Protein AF-A0A857DJJ0-F1 (afdb_monomer)

Mean predicted aligned error: 15.2 Å

pLDDT: mean 78.72, std 13.45, range [34.12, 94.81]

Radius of gyration: 22.36 Å; Cα contacts (8 Å, |Δi|>4): 445; chains: 1; bounding box: 48×32×67 Å

Foldseek 3Di:
DDDFDLVVQVVADKDKLAWWWWQDPVVRDTFTWTWMDTQQKIWTFTDDPRDGDDIDIDGDPAWDKAFDAADPVNQWTWMDTRNITITGGPSSSVLSVQLRVLSPDPPDNRVSSVVSVVVVVVVVVVCLWFFAAFLDALVVVVVLVCLLCVLVQWDFDDWDDDDQKIWTWTDRPDPDIEIEMEHRDRGDDDPVNVVVSVVRTPAHYEYEYRGHSVDQWDADPVGHIYGYAYDPSSQVSCCVRVVDHRD

Secondary structure (DSSP, 8-state):
-----HHHHTTSPEEEEEEEEEEETTTTEEEEEEEEEETTEEEEEEEETTEEEEEEEEE-SS--EEEEEE-TTSSSEEEEETTEEEEE-HHHHHHHHHHHHHHTSSS-HHHHHHHHHHHHHHHHHHHTT-PEEPSS-HHHHHHHHHHHHHHTTPEEEEEEEETTEEEEEEEETTTEEEEEEEE-SSSPPPHHHHHHHHHH-SS-EEEEESEE-S--EEE-TTS-EEEEE-HHHHHHHHHHHH-----

Nearest PDB structures (foldseek):
  6nfa-assembly1_A  TM=5.920E-01  e=1.821E-02  Homo sapiens
  3bji-assembly2_B  TM=6.062E-01  e=2.737E-02  Homo sapiens
  3bji-assembly1_A  TM=5.703E-01  e=3.260E-02  Homo sapiens
  6new-assembly1_A  TM=5.882E-01  e=3.260E-02  Homo sapiens
  3ky9-assembly1_A  TM=5.798E-01  e=8.769E-02  Homo sapiens

Sequence (247 aa):
MPELNYELESRKEHVNIGLVLYRDSEKDKLFVATLELFGNGYDISLYENNNCTEIKKSVVRNTRYEFLQYTDDFEKMVVDINGELFVVTEQQFNRVKEYYDTKDSDTDYEENIKRLNENQNALERVKMYNGFPLSITPTDFLYLVKRLNEKMGLKIIESNENEGFSVYRCLRGKDEEFGVGCLLDDRKISKNDIKLLHEIALRNFLIFSYFDFGLNKYKDNQGADIDIICGDEFIQMIKKYLNIDIT

Solvent-accessible surface area (backbone atoms only — not comparable to full-atom values): 13850 Å² total; per-residue (Å²): 129,84,81,91,45,59,83,62,26,71,70,45,74,72,47,77,60,44,83,32,39,33,47,41,83,89,75,76,41,79,40,47,25,35,43,36,40,18,77,53,26,38,40,41,38,33,44,58,95,90,37,80,76,47,73,49,80,45,68,45,96,68,87,52,74,45,85,76,45,65,42,99,84,67,74,34,33,36,29,38,49,71,87,41,44,34,42,33,43,68,70,43,50,50,50,54,47,53,52,53,59,41,64,76,36,99,65,60,44,70,63,50,52,50,47,55,51,52,50,44,54,52,48,45,68,55,42,78,50,52,36,50,69,53,87,62,52,73,68,54,49,55,52,50,52,54,53,47,35,50,72,74,51,32,44,76,78,47,73,52,76,52,96,54,35,39,35,31,21,25,36,39,84,94,81,45,56,28,15,40,36,38,36,67,48,78,55,71,91,47,77,65,58,54,50,53,38,57,74,60,23,96,45,62,41,38,32,40,33,47,30,27,71,90,58,56,68,46,71,48,98,88,68,50,68,29,44,33,40,28,49,68,59,42,50,52,48,39,36,71,73,69,72,45,90,73,128

Organism: NCBI:txid55583

Structure (mmCIF, N/CA/C/O backbone):
data_AF-A0A857DJJ0-F1
#
_entry.id   AF-A0A857DJJ0-F1
#
loop_
_atom_site.group_PDB
_atom_site.id
_atom_site.type_symbol
_atom_site.label_atom_id
_atom_site.label_alt_id
_atom_site.label_comp_id
_atom_site.label_asym_id
_atom_site.label_entity_id
_atom_site.label_seq_id
_atom_site.pdbx_PDB_ins_code
_atom_site.Cartn_x
_atom_site.Cartn_y
_atom_site.Cartn_z
_atom_site.occupancy
_atom_site.B_iso_or_equiv
_atom_site.auth_seq_id
_atom_site.auth_comp_id
_atom_site.auth_asym_id
_atom_site.auth_atom_id
_atom_site.pdbx_PDB_model_num
ATOM 1 N N . MET A 1 1 ? 25.457 -6.509 -35.501 1.00 51.34 1 MET A N 1
ATOM 2 C CA . MET A 1 1 ? 24.742 -6.015 -34.306 1.00 51.34 1 MET A CA 1
ATOM 3 C C . MET A 1 1 ? 24.879 -7.082 -33.235 1.00 51.34 1 MET A C 1
ATOM 5 O O . MET A 1 1 ? 24.733 -8.241 -33.610 1.00 51.34 1 MET A O 1
ATOM 9 N N . PRO A 1 2 ? 25.231 -6.746 -31.982 1.00 55.59 2 PRO A N 1
ATOM 10 C CA . PRO A 1 2 ? 25.250 -7.733 -30.903 1.00 55.59 2 PRO A CA 1
ATOM 11 C C . PRO A 1 2 ? 23.852 -8.345 -30.745 1.00 55.59 2 PRO A C 1
ATOM 13 O O . PRO A 1 2 ? 22.857 -7.636 -30.911 1.00 55.59 2 PRO A O 1
ATOM 16 N N . GLU A 1 3 ? 23.767 -9.644 -30.468 1.00 68.69 3 GLU A N 1
ATOM 17 C CA . GLU A 1 3 ? 22.489 -10.282 -30.148 1.00 68.69 3 GLU A CA 1
ATOM 18 C C . GLU A 1 3 ? 21.975 -9.754 -28.807 1.00 68.69 3 GLU A C 1
ATOM 20 O O . GLU A 1 3 ? 22.681 -9.766 -27.799 1.00 68.69 3 GLU A O 1
ATOM 25 N N . LEU A 1 4 ? 20.736 -9.265 -28.816 1.00 77.88 4 LEU A N 1
ATOM 26 C CA . LEU A 1 4 ? 20.021 -8.844 -27.621 1.00 77.88 4 LEU A CA 1
ATOM 27 C C . LEU A 1 4 ? 19.697 -10.108 -26.804 1.00 77.88 4 LEU A C 1
ATOM 29 O O . LEU A 1 4 ? 18.860 -10.905 -27.224 1.00 77.88 4 LEU A O 1
ATOM 33 N N . ASN A 1 5 ? 20.390 -10.317 -25.684 1.00 87.38 5 ASN A N 1
ATOM 34 C CA . ASN A 1 5 ? 20.251 -11.508 -24.841 1.00 87.38 5 ASN A CA 1
ATOM 35 C C . ASN A 1 5 ? 19.857 -11.101 -23.419 1.00 87.38 5 ASN A C 1
ATOM 37 O O . ASN A 1 5 ? 20.543 -10.292 -22.793 1.00 87.38 5 ASN A O 1
ATOM 41 N N . TYR A 1 6 ? 18.798 -11.719 -22.899 1.00 89.62 6 TYR A N 1
ATOM 42 C CA . TYR A 1 6 ? 18.330 -11.532 -21.529 1.00 89.62 6 TYR A CA 1
ATOM 43 C C . TYR A 1 6 ? 19.446 -11.722 -20.504 1.00 89.62 6 TYR A C 1
ATOM 45 O O . TYR A 1 6 ? 19.640 -10.865 -19.655 1.00 89.62 6 TYR A O 1
ATOM 53 N N . GLU A 1 7 ? 20.243 -12.785 -20.626 1.00 90.69 7 GLU A N 1
ATOM 54 C CA . GLU A 1 7 ? 21.299 -13.113 -19.658 1.00 90.69 7 GLU A CA 1
ATOM 55 C C . GLU A 1 7 ? 22.433 -12.083 -19.615 1.00 90.69 7 GLU A C 1
ATOM 57 O O . GLU A 1 7 ? 23.208 -12.058 -18.658 1.00 90.69 7 GLU A O 1
ATOM 62 N N . LEU A 1 8 ? 22.591 -11.292 -20.681 1.00 87.06 8 LEU A N 1
ATOM 63 C CA . LEU A 1 8 ? 23.563 -10.203 -20.744 1.00 87.06 8 LEU A CA 1
ATOM 64 C C . LEU A 1 8 ? 22.956 -8.905 -20.215 1.00 87.06 8 LEU A C 1
ATOM 66 O O . LEU A 1 8 ? 23.614 -8.187 -19.468 1.00 87.06 8 LEU A O 1
ATOM 70 N N . GLU A 1 9 ? 21.708 -8.617 -20.580 1.00 87.88 9 GLU A N 1
ATOM 71 C CA . GLU A 1 9 ? 20.993 -7.431 -20.108 1.00 87.88 9 GLU A CA 1
ATOM 72 C C . GLU A 1 9 ? 20.733 -7.495 -18.597 1.00 87.88 9 GLU A C 1
ATOM 74 O O . GLU A 1 9 ? 20.974 -6.509 -17.909 1.00 87.88 9 GLU A O 1
ATOM 79 N N . SER A 1 10 ? 20.378 -8.664 -18.054 1.00 88.88 10 SER A N 1
ATOM 80 C CA . SER A 1 10 ? 20.121 -8.893 -16.621 1.00 88.88 10 SER A CA 1
ATOM 81 C C . SER A 1 10 ? 21.376 -8.875 -15.739 1.00 88.88 10 SER A C 1
ATOM 83 O O . SER A 1 10 ? 21.323 -9.246 -14.572 1.00 88.88 10 SER A O 1
ATOM 85 N N . ARG A 1 11 ? 22.549 -8.566 -16.304 1.00 86.38 11 ARG A N 1
ATOM 86 C CA . ARG A 1 11 ? 23.781 -8.314 -15.536 1.00 86.38 11 ARG A CA 1
ATOM 87 C C . ARG A 1 11 ? 24.025 -6.826 -15.318 1.00 86.38 11 ARG A C 1
ATOM 89 O O . ARG A 1 11 ? 24.933 -6.477 -14.568 1.00 86.38 11 ARG A O 1
ATOM 96 N N . LYS A 1 12 ? 23.282 -5.969 -16.023 1.00 87.00 12 LYS A N 1
ATOM 97 C CA . LYS A 1 12 ? 23.328 -4.518 -15.844 1.00 87.00 12 LYS A CA 1
ATOM 98 C C . LYS A 1 12 ? 22.620 -4.145 -14.553 1.00 87.00 12 LYS A C 1
ATOM 100 O O . LYS A 1 12 ? 22.009 -4.984 -13.908 1.00 87.00 12 LYS A O 1
ATOM 105 N N . GLU A 1 13 ? 22.725 -2.886 -14.162 1.00 82.25 13 GLU A N 1
ATOM 106 C CA . GLU A 1 13 ? 22.105 -2.423 -12.931 1.00 82.25 13 GLU A CA 1
ATOM 107 C C . GLU A 1 13 ? 20.570 -2.427 -13.035 1.00 82.25 13 GLU A C 1
ATOM 109 O O . GLU A 1 13 ? 19.991 -2.011 -14.045 1.00 82.25 13 GLU A O 1
ATOM 114 N N . HIS A 1 14 ? 19.932 -2.938 -11.981 1.00 85.56 14 HIS A N 1
ATOM 115 C CA . HIS A 1 14 ? 18.486 -3.093 -11.881 1.00 85.56 14 HIS A CA 1
ATOM 116 C C . HIS A 1 14 ? 17.871 -1.873 -11.198 1.00 85.56 14 HIS A C 1
ATOM 118 O O . HIS A 1 14 ? 18.439 -1.324 -10.251 1.00 85.56 14 HIS A O 1
ATOM 124 N N . VAL A 1 15 ? 16.683 -1.485 -11.654 1.00 83.88 15 VAL A N 1
ATOM 125 C CA . VAL A 1 15 ? 15.831 -0.482 -11.016 1.00 83.88 15 VAL A CA 1
ATOM 126 C C . VAL A 1 15 ? 14.479 -1.111 -10.733 1.00 83.88 15 VAL A C 1
ATOM 128 O O . VAL A 1 15 ? 13.706 -1.408 -11.644 1.00 83.88 15 VAL A O 1
ATOM 131 N N . ASN A 1 16 ? 14.181 -1.285 -9.450 1.00 82.06 16 ASN A N 1
ATOM 132 C CA . ASN A 1 16 ? 12.883 -1.770 -9.009 1.00 82.06 16 ASN A CA 1
ATOM 133 C C . ASN A 1 16 ? 11.879 -0.602 -8.985 1.00 82.06 16 ASN A C 1
ATOM 135 O O . ASN A 1 16 ? 12.135 0.451 -8.391 1.00 82.06 16 ASN A O 1
ATOM 139 N N . ILE A 1 17 ? 10.748 -0.775 -9.667 1.00 81.69 17 ILE A N 1
ATOM 140 C CA . ILE A 1 17 ? 9.646 0.197 -9.733 1.00 81.69 17 ILE A CA 1
ATOM 141 C C . ILE A 1 17 ? 8.648 -0.017 -8.582 1.00 81.69 17 ILE A C 1
ATOM 143 O O . ILE A 1 17 ? 7.932 0.906 -8.187 1.00 81.69 17 ILE A O 1
ATOM 147 N N . GLY A 1 18 ? 8.639 -1.208 -7.986 1.00 71.62 18 GLY A N 1
ATOM 148 C CA . GLY A 1 18 ? 7.785 -1.599 -6.871 1.00 71.62 18 GLY A CA 1
ATOM 149 C C . GLY A 1 18 ? 6.536 -2.365 -7.306 1.00 71.62 18 GLY A C 1
ATOM 150 O O . GLY A 1 18 ? 6.436 -2.841 -8.437 1.00 71.62 18 GLY A O 1
ATOM 151 N N . LEU A 1 19 ? 5.592 -2.493 -6.371 1.00 71.44 19 LEU A N 1
ATOM 152 C CA . LEU A 1 19 ? 4.303 -3.159 -6.566 1.00 71.44 19 LEU A CA 1
ATOM 153 C C . LEU A 1 19 ? 3.383 -2.344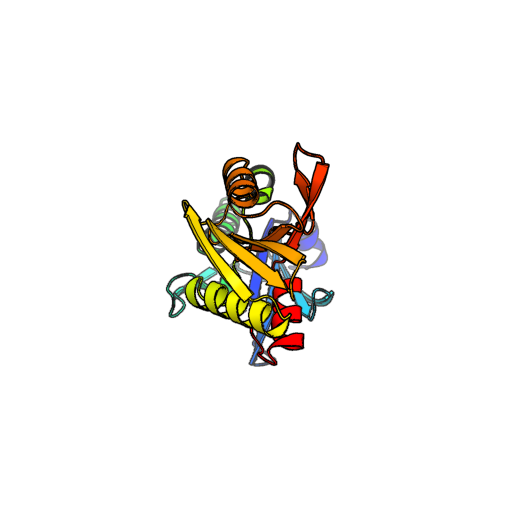 -7.484 1.00 71.44 19 LEU A C 1
ATOM 155 O O . LEU A 1 19 ? 3.157 -1.156 -7.258 1.00 71.44 19 LEU A O 1
ATOM 159 N N . VAL A 1 20 ? 2.842 -2.991 -8.506 1.00 75.25 20 VAL A N 1
ATOM 160 C CA . VAL A 1 20 ? 1.986 -2.423 -9.553 1.00 75.25 20 VAL A CA 1
ATOM 161 C C . VAL A 1 20 ? 0.822 -3.374 -9.831 1.00 75.25 20 VAL A C 1
ATOM 163 O O . VAL A 1 20 ? 0.890 -4.558 -9.491 1.00 75.25 20 VAL A O 1
ATOM 166 N N . LEU A 1 21 ? -0.243 -2.886 -10.475 1.00 76.31 21 LEU A N 1
ATOM 167 C CA . LEU A 1 21 ? -1.199 -3.794 -11.114 1.00 76.31 21 LEU A CA 1
ATOM 168 C C . LEU A 1 21 ? -0.773 -4.001 -12.562 1.00 76.31 21 LEU A C 1
ATOM 170 O O . LEU A 1 21 ? -0.527 -3.037 -13.282 1.00 76.31 21 LEU A O 1
ATOM 174 N N . TYR A 1 22 ? -0.699 -5.252 -12.982 1.00 80.94 22 TYR A N 1
ATOM 175 C CA . TYR A 1 22 ? -0.293 -5.660 -14.319 1.00 80.94 22 TYR A CA 1
ATOM 176 C C . TYR A 1 22 ? -1.467 -6.325 -15.033 1.00 80.94 22 TYR A C 1
ATOM 178 O O . TYR A 1 22 ? -2.077 -7.245 -14.484 1.00 80.94 22 TYR A O 1
ATOM 186 N N . ARG A 1 23 ? -1.791 -5.881 -16.252 1.00 76.06 23 ARG A N 1
ATOM 187 C CA . ARG A 1 23 ? -2.769 -6.567 -17.103 1.00 76.06 23 ARG A CA 1
ATOM 188 C C . ARG A 1 23 ? -2.039 -7.542 -18.013 1.00 76.06 23 ARG A C 1
ATOM 190 O O . ARG A 1 23 ? -1.396 -7.139 -18.976 1.00 76.06 23 ARG A O 1
ATOM 197 N N . ASP A 1 24 ? -2.210 -8.823 -17.726 1.00 75.94 24 ASP A N 1
ATOM 198 C CA . ASP A 1 24 ? -1.696 -9.894 -18.565 1.00 75.94 24 ASP A CA 1
ATOM 199 C C . ASP A 1 24 ? -2.488 -9.944 -19.875 1.00 75.94 24 ASP A C 1
ATOM 201 O O . ASP A 1 24 ? -3.686 -10.243 -19.876 1.00 75.94 24 ASP A O 1
ATOM 205 N N . SER A 1 25 ? -1.819 -9.634 -20.983 1.00 70.06 25 SER A N 1
ATOM 206 C CA . SER A 1 25 ? -2.423 -9.605 -22.315 1.00 70.06 25 SER A CA 1
ATOM 207 C C . SER A 1 25 ? -2.856 -10.990 -22.812 1.00 70.06 25 SER A C 1
ATOM 209 O O . SER A 1 25 ? -3.805 -11.084 -23.589 1.00 70.06 25 SER A O 1
ATOM 211 N N . GLU A 1 26 ? -2.227 -12.070 -22.337 1.00 74.50 26 GLU A N 1
ATOM 212 C CA . GLU A 1 26 ? -2.564 -13.444 -22.725 1.00 74.50 26 GLU A CA 1
ATOM 213 C C . GLU A 1 26 ? -3.753 -13.985 -21.928 1.00 74.50 26 GLU A C 1
ATOM 215 O O . GLU A 1 26 ? -4.586 -14.725 -22.454 1.00 74.50 26 GLU A O 1
ATOM 220 N N . LYS A 1 27 ? -3.831 -13.621 -20.642 1.00 70.94 27 LYS A N 1
ATOM 221 C CA . LYS A 1 27 ? -4.863 -14.117 -19.715 1.00 70.94 27 LYS A CA 1
ATOM 222 C C . LYS A 1 27 ? -6.074 -13.185 -19.596 1.00 70.94 27 LYS A C 1
ATOM 224 O O . LYS A 1 27 ? -7.055 -13.579 -18.968 1.00 70.94 27 LYS A O 1
ATOM 229 N N . ASP A 1 28 ? -5.986 -11.975 -20.153 1.00 70.50 28 ASP A N 1
ATOM 230 C CA . ASP A 1 28 ? -6.945 -10.866 -20.026 1.00 70.50 28 ASP A CA 1
ATOM 231 C C . ASP A 1 28 ? -7.407 -10.634 -18.576 1.00 70.50 28 ASP A C 1
ATOM 233 O O . ASP A 1 28 ? -8.594 -10.526 -18.263 1.00 70.50 28 ASP A O 1
ATOM 237 N N . LYS A 1 29 ? -6.438 -10.620 -17.655 1.00 67.50 29 LYS A N 1
ATOM 238 C CA . LYS A 1 29 ? -6.658 -10.476 -16.210 1.00 67.50 29 LYS A CA 1
ATOM 239 C C . LYS A 1 29 ? -5.669 -9.495 -15.598 1.00 67.50 29 LYS A C 1
ATOM 241 O O . LYS A 1 29 ? -4.541 -9.368 -16.069 1.00 67.50 29 LYS A O 1
ATOM 246 N N . LEU A 1 30 ? -6.107 -8.827 -14.531 1.00 68.50 30 LEU A N 1
ATOM 247 C CA . LEU A 1 30 ? -5.261 -7.982 -13.694 1.00 68.50 30 LEU A CA 1
ATOM 248 C C . LEU A 1 30 ? -4.627 -8.812 -12.577 1.00 68.50 30 LEU A C 1
ATOM 250 O O . LEU A 1 30 ? -5.309 -9.599 -11.922 1.00 68.50 30 LEU A O 1
ATOM 254 N N . PHE A 1 31 ? -3.337 -8.597 -12.357 1.00 72.12 31 PHE A N 1
ATOM 255 C CA . PHE A 1 31 ? -2.540 -9.245 -11.325 1.00 72.12 31 PHE A CA 1
ATOM 256 C C . PHE A 1 31 ? -1.803 -8.202 -10.497 1.00 72.12 31 PHE A C 1
ATOM 258 O O . PHE A 1 31 ? -1.404 -7.155 -11.006 1.00 72.12 31 PHE A O 1
ATOM 265 N N . VAL A 1 32 ? -1.575 -8.522 -9.228 1.00 70.44 32 VAL A N 1
ATOM 266 C CA . VAL A 1 32 ? -0.600 -7.808 -8.406 1.00 70.44 32 VAL A CA 1
ATOM 267 C C . VAL A 1 32 ? 0.789 -8.272 -8.834 1.00 70.44 32 VAL A C 1
ATOM 269 O O . VAL A 1 32 ? 1.049 -9.475 -8.893 1.00 70.44 32 VAL A O 1
ATOM 272 N N . ALA A 1 33 ? 1.670 -7.333 -9.164 1.00 74.81 33 ALA A N 1
ATOM 273 C CA . ALA A 1 33 ? 2.992 -7.645 -9.685 1.00 74.81 33 ALA A CA 1
ATOM 274 C C . ALA A 1 33 ? 4.068 -6.694 -9.160 1.00 74.81 33 ALA A C 1
ATOM 276 O O . ALA A 1 33 ? 3.759 -5.599 -8.706 1.00 74.81 33 ALA A O 1
ATOM 277 N N . THR A 1 34 ? 5.337 -7.073 -9.270 1.00 82.50 34 THR A N 1
ATOM 278 C CA . THR A 1 34 ? 6.458 -6.122 -9.210 1.00 82.50 34 THR A CA 1
ATOM 279 C C . THR A 1 34 ? 7.069 -5.953 -10.588 1.00 82.50 34 THR A C 1
ATOM 281 O O . THR A 1 34 ? 7.206 -6.942 -11.309 1.00 82.50 34 THR A O 1
ATOM 284 N N . LEU A 1 35 ? 7.489 -4.732 -10.917 1.00 88.00 35 LEU A N 1
ATOM 285 C CA . LEU A 1 35 ? 8.215 -4.424 -12.149 1.00 88.00 35 LEU A CA 1
ATOM 286 C C . LEU A 1 35 ? 9.665 -4.042 -11.833 1.00 88.00 35 LEU A C 1
ATOM 288 O O . LEU A 1 35 ? 9.914 -3.131 -11.043 1.00 88.00 35 LEU A O 1
ATOM 292 N N . GLU A 1 36 ? 10.613 -4.701 -12.490 1.00 90.81 36 GLU A N 1
ATOM 293 C CA . GLU A 1 36 ? 12.039 -4.387 -12.405 1.00 90.81 36 GLU A CA 1
ATOM 294 C C . GLU A 1 36 ? 12.621 -4.159 -13.802 1.00 90.81 36 GLU A C 1
ATOM 296 O O . GLU A 1 36 ? 12.354 -4.932 -14.719 1.00 90.81 36 GLU A O 1
ATOM 301 N N . LEU A 1 37 ? 13.397 -3.086 -13.972 1.00 92.69 37 LEU A N 1
ATOM 302 C CA . LEU A 1 37 ? 13.981 -2.672 -15.250 1.00 92.69 37 LEU A CA 1
ATOM 303 C C . LEU A 1 37 ? 15.507 -2.820 -15.219 1.00 92.69 37 LEU A C 1
ATOM 305 O O . LEU A 1 37 ? 16.135 -2.443 -14.232 1.00 92.69 37 LEU A O 1
ATOM 309 N N . PHE A 1 38 ? 16.117 -3.313 -16.297 1.00 90.94 38 PHE A N 1
ATOM 310 C CA . PHE A 1 38 ? 17.576 -3.448 -16.423 1.00 90.94 38 PHE A CA 1
ATOM 311 C C . PHE A 1 38 ? 17.995 -3.429 -17.897 1.00 90.94 38 PHE A C 1
ATOM 313 O O . PHE A 1 38 ? 17.459 -4.170 -18.711 1.00 90.94 38 PHE A O 1
ATOM 320 N N . GLY A 1 39 ? 18.961 -2.594 -18.284 1.00 88.88 39 GLY A N 1
ATOM 321 C CA . GLY A 1 39 ? 19.319 -2.385 -19.687 1.00 88.88 39 GLY A CA 1
ATOM 322 C C . GLY A 1 39 ? 18.117 -2.280 -20.646 1.00 88.88 39 GLY A C 1
ATOM 323 O O . GLY A 1 39 ? 17.300 -1.362 -20.581 1.00 88.88 39 GLY A O 1
ATOM 324 N N . ASN A 1 40 ? 18.034 -3.216 -21.589 1.00 90.44 40 ASN A N 1
ATOM 325 C CA . ASN A 1 40 ? 16.922 -3.399 -22.531 1.00 90.44 40 ASN A CA 1
ATOM 326 C C . ASN A 1 40 ? 15.863 -4.414 -22.064 1.00 90.44 40 ASN A C 1
ATOM 328 O O . ASN A 1 40 ? 14.922 -4.704 -22.803 1.00 90.44 40 ASN A O 1
ATOM 332 N N . GLY A 1 41 ? 16.038 -4.992 -20.882 1.00 92.38 41 GLY A N 1
ATOM 333 C CA . GLY A 1 41 ? 15.162 -5.986 -20.288 1.00 92.38 41 GLY A CA 1
ATOM 334 C C . GLY A 1 41 ? 14.308 -5.467 -19.139 1.00 92.38 41 GLY A C 1
ATOM 335 O O . GLY A 1 41 ? 14.490 -4.360 -18.624 1.00 92.38 41 GLY A O 1
ATOM 336 N N . TYR A 1 42 ? 13.335 -6.292 -18.782 1.00 94.38 42 TYR A N 1
ATOM 337 C CA . TYR A 1 42 ? 12.511 -6.112 -17.602 1.00 94.38 42 TYR A CA 1
ATOM 338 C C . TYR A 1 42 ? 11.969 -7.458 -17.122 1.00 94.38 42 TYR A C 1
ATOM 340 O O . TYR A 1 42 ? 11.743 -8.373 -17.923 1.00 94.38 42 TYR A O 1
ATOM 348 N N . ASP A 1 43 ? 11.726 -7.532 -15.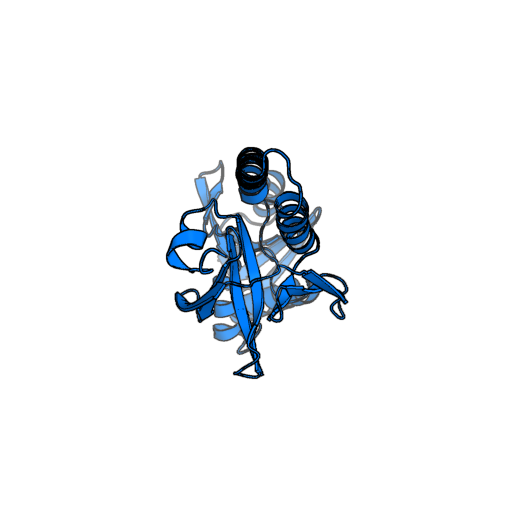818 1.00 93.94 43 ASP A N 1
ATOM 349 C CA . ASP A 1 43 ? 11.068 -8.653 -15.158 1.00 93.94 43 ASP A CA 1
ATOM 350 C C . ASP A 1 43 ? 9.735 -8.193 -14.555 1.00 93.94 43 ASP A C 1
ATOM 352 O O . ASP A 1 43 ? 9.648 -7.136 -13.923 1.00 93.94 43 ASP A O 1
ATOM 356 N N . ILE A 1 44 ? 8.696 -9.011 -14.739 1.00 89.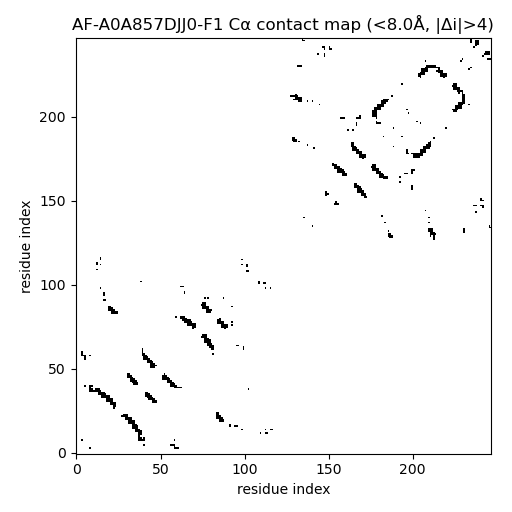94 44 ILE A N 1
ATOM 357 C CA . ILE A 1 44 ? 7.391 -8.857 -14.087 1.00 89.94 44 ILE A CA 1
ATOM 358 C C . ILE A 1 44 ? 7.167 -10.078 -13.200 1.00 89.94 44 ILE A C 1
ATOM 360 O O . ILE A 1 44 ? 6.934 -11.177 -13.705 1.00 89.94 44 ILE A O 1
ATOM 364 N N . SER A 1 45 ? 7.214 -9.893 -11.885 1.00 84.88 45 SER A N 1
ATOM 365 C CA . SER A 1 45 ? 6.935 -10.969 -10.924 1.00 84.88 45 SER A CA 1
ATOM 366 C C . SER A 1 45 ? 5.482 -10.883 -10.476 1.00 84.88 45 SER A C 1
ATOM 368 O O . SER A 1 45 ? 5.091 -9.861 -9.923 1.00 84.88 45 SER A O 1
ATOM 370 N N . LEU A 1 46 ? 4.684 -11.923 -10.714 1.00 78.38 46 LEU A N 1
ATOM 371 C CA . LEU A 1 46 ? 3.266 -11.992 -10.355 1.00 78.38 46 LEU A CA 1
ATOM 372 C C . LEU A 1 46 ? 3.084 -12.589 -8.961 1.00 78.38 46 LEU A C 1
ATOM 374 O O . LEU A 1 46 ? 3.760 -13.555 -8.600 1.00 78.38 46 LEU A O 1
ATOM 378 N N . TYR A 1 47 ? 2.133 -12.046 -8.204 1.00 67.62 47 TYR A N 1
ATOM 379 C CA . TYR A 1 47 ? 1.841 -12.471 -6.841 1.00 67.62 47 TYR A CA 1
ATOM 380 C C . TYR A 1 47 ? 0.389 -12.924 -6.692 1.00 67.62 47 TYR A C 1
ATOM 382 O O . TYR A 1 47 ? -0.543 -12.228 -7.090 1.00 67.62 47 TYR A O 1
ATOM 390 N N . GLU A 1 48 ? 0.202 -14.071 -6.039 1.00 60.88 48 GLU A N 1
ATOM 391 C CA . GLU A 1 48 ? -1.095 -14.532 -5.538 1.00 60.88 48 GLU A CA 1
ATOM 392 C C . GLU A 1 48 ? -0.953 -14.892 -4.057 1.00 60.88 48 GLU A C 1
ATOM 394 O O . GLU A 1 48 ? -0.053 -15.646 -3.677 1.00 60.88 48 GLU A O 1
ATOM 399 N N . ASN A 1 49 ? -1.834 -14.363 -3.201 1.00 52.84 49 ASN A N 1
ATOM 400 C CA . ASN A 1 49 ? -1.777 -14.573 -1.746 1.00 52.84 49 ASN A CA 1
ATOM 401 C C . ASN A 1 49 ? -0.364 -14.331 -1.166 1.00 52.84 49 ASN A C 1
ATOM 403 O O . ASN A 1 49 ? 0.151 -15.155 -0.407 1.00 52.84 49 ASN A O 1
ATOM 407 N N . ASN A 1 50 ? 0.284 -13.241 -1.591 1.00 50.34 50 ASN A N 1
ATOM 408 C CA . ASN A 1 50 ? 1.643 -12.821 -1.215 1.00 50.34 50 ASN A CA 1
ATOM 409 C C . ASN A 1 50 ? 2.790 -13.767 -1.589 1.00 50.34 50 ASN A C 1
ATOM 411 O O . ASN A 1 50 ? 3.927 -13.543 -1.177 1.00 50.34 50 ASN A O 1
ATOM 415 N N . ASN A 1 51 ? 2.535 -14.796 -2.394 1.00 51.28 51 ASN A N 1
ATOM 416 C CA . ASN A 1 51 ? 3.584 -15.657 -2.925 1.00 51.28 51 ASN A CA 1
ATOM 417 C C . ASN A 1 51 ? 3.834 -15.318 -4.392 1.00 51.28 51 ASN A C 1
ATOM 419 O O . ASN A 1 51 ? 2.887 -15.181 -5.164 1.00 51.28 51 ASN A O 1
ATOM 423 N N . CYS A 1 52 ? 5.110 -15.201 -4.769 1.00 69.62 52 CYS A N 1
ATOM 424 C CA . CYS A 1 52 ? 5.497 -15.070 -6.170 1.00 69.62 52 CYS A CA 1
ATOM 425 C C . CYS A 1 52 ? 5.178 -16.384 -6.890 1.00 69.62 52 CYS A C 1
ATOM 427 O O . CYS A 1 52 ? 5.708 -17.439 -6.527 1.00 69.62 52 CYS A O 1
ATOM 429 N N . THR A 1 53 ? 4.284 -16.322 -7.870 1.00 75.00 53 THR A N 1
ATOM 430 C CA . THR A 1 53 ? 3.787 -17.491 -8.605 1.00 75.00 53 THR A CA 1
ATOM 431 C C . THR A 1 53 ? 4.434 -17.632 -9.977 1.00 75.00 53 THR A C 1
ATOM 433 O O . THR A 1 53 ? 4.595 -18.749 -10.467 1.00 75.00 53 THR A O 1
ATOM 436 N N . GLU A 1 54 ? 4.835 -16.521 -10.592 1.00 88.12 54 GLU A N 1
ATOM 437 C CA . GLU A 1 54 ? 5.365 -16.481 -11.953 1.00 88.12 54 GLU A CA 1
ATOM 438 C C . GLU A 1 54 ? 6.302 -15.278 -12.118 1.00 88.12 54 GLU A C 1
ATOM 440 O O . GLU A 1 54 ? 6.041 -14.213 -11.566 1.00 88.12 54 GLU A O 1
ATOM 445 N N . ILE A 1 55 ? 7.377 -15.430 -12.898 1.00 89.19 55 ILE A N 1
ATOM 446 C CA . ILE A 1 55 ? 8.242 -14.314 -13.309 1.00 89.19 55 ILE A CA 1
ATOM 447 C C . ILE A 1 55 ? 8.306 -14.303 -14.831 1.00 89.19 55 ILE A C 1
ATOM 449 O O . ILE A 1 55 ? 8.861 -15.224 -15.439 1.00 89.19 55 ILE A O 1
ATOM 453 N N . LYS A 1 56 ? 7.757 -13.253 -15.442 1.00 91.81 56 LYS A N 1
ATOM 454 C CA . LYS A 1 56 ? 7.859 -13.005 -16.879 1.00 91.81 56 LYS A CA 1
ATOM 455 C C . LYS A 1 56 ? 9.129 -12.219 -17.169 1.00 91.81 56 LYS A C 1
ATOM 457 O O . LYS A 1 56 ? 9.339 -11.155 -16.596 1.00 91.81 56 LYS A O 1
ATOM 462 N N . LYS A 1 57 ? 9.956 -12.763 -18.058 1.00 94.00 57 LYS A N 1
ATOM 463 C CA . LYS A 1 57 ? 11.295 -12.270 -18.387 1.00 94.00 57 LYS A CA 1
ATOM 464 C C . LYS A 1 57 ? 11.328 -11.789 -19.824 1.00 94.00 57 LYS A C 1
ATOM 466 O O . LYS A 1 57 ? 11.104 -12.592 -20.731 1.00 94.00 57 LYS A O 1
ATOM 471 N N . SER A 1 58 ? 11.646 -10.518 -20.032 1.00 93.06 58 SER A N 1
ATOM 472 C CA . SER A 1 58 ? 11.532 -9.893 -21.349 1.00 93.06 58 SER A CA 1
ATOM 473 C C . SER A 1 58 ? 12.742 -9.040 -21.696 1.00 93.06 58 SER A C 1
ATOM 475 O O . SER A 1 58 ? 13.401 -8.472 -20.828 1.00 93.06 58 SER A O 1
ATOM 477 N N . VAL A 1 59 ? 13.020 -8.929 -22.997 1.00 92.62 59 VAL A N 1
ATOM 478 C CA . VAL A 1 59 ? 14.001 -7.990 -23.553 1.00 92.62 59 VAL A CA 1
ATOM 479 C C . VAL A 1 59 ? 13.442 -7.375 -24.821 1.00 92.62 59 VAL A C 1
ATOM 481 O O . VAL A 1 59 ? 12.930 -8.084 -25.688 1.00 92.62 59 VAL A O 1
ATOM 484 N N . VAL A 1 60 ? 13.561 -6.058 -24.949 1.00 90.81 60 VAL A N 1
ATOM 485 C CA . VAL A 1 60 ? 13.033 -5.305 -26.085 1.00 90.81 60 VAL A CA 1
ATOM 486 C C . VAL A 1 60 ? 14.128 -4.535 -26.797 1.00 90.81 60 VAL A C 1
ATOM 488 O O . VAL A 1 60 ? 15.056 -4.019 -26.187 1.00 90.81 60 VAL A O 1
ATOM 491 N N . ARG A 1 61 ? 14.033 -4.457 -28.127 1.00 85.94 61 ARG A N 1
ATOM 492 C CA . ARG A 1 61 ? 15.037 -3.747 -28.934 1.00 85.94 61 ARG A CA 1
ATOM 493 C C . ARG A 1 61 ? 15.027 -2.244 -28.684 1.00 85.94 61 ARG A C 1
ATOM 495 O O . ARG A 1 61 ? 16.090 -1.646 -28.632 1.00 85.94 61 ARG A O 1
ATOM 502 N N . ASN A 1 62 ? 13.831 -1.677 -28.549 1.00 86.69 62 ASN A N 1
ATOM 503 C CA . ASN A 1 62 ? 13.614 -0.270 -28.256 1.00 86.69 62 ASN A CA 1
ATOM 504 C C . ASN A 1 62 ? 12.718 -0.199 -27.029 1.00 86.69 62 ASN A C 1
ATOM 506 O O . ASN A 1 62 ? 11.648 -0.813 -27.020 1.00 86.69 62 ASN A O 1
ATOM 510 N N . THR A 1 63 ? 13.162 0.531 -26.016 1.00 90.31 63 THR A N 1
ATOM 511 C CA . THR A 1 63 ? 12.349 0.787 -24.833 1.00 90.31 63 THR A CA 1
ATOM 512 C C . THR A 1 63 ? 11.356 1.903 -25.100 1.00 90.31 63 THR A C 1
ATOM 514 O O . THR A 1 63 ? 11.648 2.840 -25.839 1.00 90.31 63 THR A O 1
ATOM 517 N N . ARG A 1 64 ? 10.158 1.780 -24.533 1.00 92.56 64 ARG A N 1
ATOM 518 C CA . ARG A 1 64 ? 9.107 2.791 -24.631 1.00 92.56 64 ARG A CA 1
ATOM 519 C C . ARG A 1 64 ? 8.268 2.817 -23.365 1.00 92.56 64 ARG A C 1
ATOM 521 O O . ARG A 1 64 ? 8.089 1.791 -22.707 1.00 92.56 64 ARG A O 1
ATOM 528 N N . TYR A 1 65 ? 7.690 3.976 -23.104 1.00 94.00 65 TYR A N 1
ATOM 529 C CA . TYR A 1 65 ? 6.666 4.168 -22.094 1.00 94.00 65 TYR A CA 1
ATOM 530 C C . TYR A 1 65 ? 5.656 5.202 -22.605 1.00 94.00 65 TYR A C 1
ATOM 532 O O . TYR A 1 65 ? 6.030 6.151 -23.295 1.00 94.00 65 TYR A O 1
ATOM 540 N N . GLU A 1 66 ? 4.380 5.022 -22.286 1.00 93.88 66 GLU A N 1
ATOM 541 C CA . GLU A 1 66 ? 3.309 5.932 -22.686 1.00 93.88 66 GLU A CA 1
ATOM 542 C C . GLU A 1 66 ? 2.264 6.039 -21.574 1.00 93.88 66 GLU A C 1
ATOM 544 O O . GLU A 1 66 ? 1.793 5.036 -21.037 1.00 93.88 66 GLU A O 1
ATOM 549 N N . PHE A 1 67 ? 1.893 7.271 -21.225 1.00 92.44 67 PHE A N 1
ATOM 550 C CA . PHE A 1 67 ? 0.724 7.521 -20.389 1.00 92.44 67 PHE A CA 1
ATOM 551 C C . PHE A 1 67 ? -0.535 7.430 -21.247 1.00 92.44 67 PHE A C 1
ATOM 553 O O . PHE A 1 67 ? -0.641 8.134 -22.249 1.00 92.44 67 PHE A O 1
ATOM 560 N N . LEU A 1 68 ? -1.494 6.605 -20.827 1.00 84.62 68 LEU A N 1
ATOM 561 C CA . LEU A 1 68 ? -2.739 6.414 -21.566 1.00 84.62 68 LEU A CA 1
ATOM 562 C C . LEU A 1 68 ? -3.874 7.229 -20.948 1.00 84.62 68 LEU A C 1
ATOM 564 O O . LEU A 1 68 ? -4.527 8.012 -21.635 1.00 84.62 68 LEU A O 1
ATOM 568 N N . GLN A 1 69 ? -4.115 7.039 -19.650 1.00 75.31 69 GLN A N 1
ATOM 569 C CA . GLN A 1 69 ? -5.191 7.708 -18.921 1.00 75.31 69 GLN A CA 1
ATOM 570 C C . GLN A 1 69 ? -5.009 7.589 -17.406 1.00 75.31 69 GLN A C 1
ATOM 572 O O . GLN A 1 69 ? -4.246 6.754 -16.922 1.00 75.31 69 GLN A O 1
ATOM 577 N N . TYR A 1 70 ? -5.759 8.388 -16.651 1.00 74.50 70 TYR A N 1
ATOM 578 C CA . TYR A 1 70 ? -5.960 8.159 -15.221 1.00 74.50 70 TYR A CA 1
ATOM 579 C C . TYR A 1 70 ? -7.010 7.062 -14.985 1.00 74.50 70 TYR A C 1
ATOM 581 O O . TYR A 1 70 ? -7.837 6.785 -15.857 1.00 74.50 70 TYR A O 1
ATOM 589 N N . THR A 1 71 ? -6.968 6.426 -13.815 1.00 61.84 71 THR A N 1
ATOM 590 C CA . THR A 1 71 ? -8.084 5.630 -13.287 1.00 61.84 71 THR A CA 1
ATOM 591 C C . THR A 1 71 ? -9.264 6.536 -12.926 1.00 61.84 71 THR A C 1
ATOM 593 O O . THR A 1 71 ? -9.098 7.745 -12.767 1.00 61.84 71 THR A O 1
ATOM 596 N N . ASP A 1 72 ? -10.466 5.966 -12.800 1.00 50.22 72 ASP A N 1
ATOM 597 C CA . ASP A 1 72 ? -11.704 6.733 -12.569 1.00 50.22 72 ASP A CA 1
ATOM 598 C C . ASP A 1 72 ? -11.694 7.537 -11.252 1.00 50.22 72 ASP A C 1
ATOM 600 O O . ASP A 1 72 ? -12.389 8.545 -11.129 1.00 50.22 72 ASP A O 1
ATOM 604 N N . ASP A 1 73 ? -10.891 7.104 -10.276 1.00 50.12 73 ASP A N 1
ATOM 605 C CA . ASP A 1 73 ? -10.651 7.780 -8.995 1.00 50.12 73 ASP A CA 1
ATOM 606 C C . ASP A 1 73 ? -9.560 8.869 -9.062 1.00 50.12 73 ASP A C 1
ATOM 608 O O . ASP A 1 73 ? -9.355 9.588 -8.088 1.00 50.12 73 ASP A O 1
ATOM 612 N N . PHE A 1 74 ? -8.889 9.033 -10.209 1.00 46.81 74 PHE A N 1
ATOM 613 C CA . PHE A 1 74 ? -7.751 9.935 -10.436 1.00 46.81 74 PHE A CA 1
ATOM 614 C C . PHE A 1 74 ? -6.525 9.688 -9.541 1.00 46.81 74 PHE A C 1
ATOM 616 O O . PHE A 1 74 ? -5.601 10.501 -9.532 1.00 46.81 74 PHE A O 1
ATOM 623 N N . GLU A 1 75 ? -6.467 8.565 -8.825 1.00 51.56 75 GLU A N 1
ATOM 624 C CA . GLU A 1 75 ? -5.359 8.271 -7.908 1.00 51.56 75 GLU A CA 1
ATOM 625 C C . GLU A 1 75 ? -4.200 7.543 -8.599 1.00 51.56 75 GLU A C 1
ATOM 627 O O . GLU A 1 75 ? -3.049 7.618 -8.157 1.00 51.56 75 GLU A O 1
ATOM 632 N N . LYS A 1 76 ? -4.485 6.826 -9.692 1.00 69.00 76 LYS A N 1
ATOM 633 C CA . LYS A 1 76 ? -3.509 6.009 -10.417 1.00 69.00 76 LYS A CA 1
ATOM 634 C C . LYS A 1 76 ? -3.553 6.280 -11.918 1.00 69.00 76 LYS A C 1
ATOM 636 O O . LYS A 1 76 ? -4.475 6.879 -12.465 1.00 69.00 76 LYS A O 1
ATOM 641 N N . MET A 1 77 ? -2.502 5.846 -12.596 1.00 78.94 77 MET A N 1
ATOM 642 C CA . MET A 1 77 ? -2.269 6.040 -14.020 1.00 78.94 77 MET A CA 1
ATOM 643 C C . MET A 1 77 ? -2.220 4.683 -14.708 1.00 78.94 77 MET A C 1
ATOM 645 O O . MET A 1 77 ? -1.499 3.789 -14.269 1.00 78.94 77 MET A O 1
ATOM 649 N N . VAL A 1 78 ? -2.961 4.547 -15.803 1.00 79.31 78 VAL A N 1
ATOM 650 C CA . VAL A 1 78 ? -2.834 3.433 -16.740 1.00 79.31 78 VAL A CA 1
ATOM 651 C C . VAL A 1 78 ? -1.767 3.803 -17.764 1.00 79.31 78 VAL A C 1
ATOM 653 O O . VAL A 1 78 ? -1.868 4.833 -18.439 1.00 79.31 78 VAL A O 1
ATOM 656 N N . VAL A 1 79 ? -0.737 2.972 -17.865 1.00 88.94 79 VAL A N 1
ATOM 657 C CA . VAL A 1 79 ? 0.452 3.234 -18.679 1.00 88.94 79 VAL A CA 1
ATOM 658 C C . VAL A 1 79 ? 0.817 2.004 -19.509 1.00 88.94 79 VAL A C 1
ATOM 660 O O . VAL A 1 79 ? 0.663 0.872 -19.047 1.00 88.94 79 VAL A O 1
ATOM 663 N N . ASP A 1 80 ? 1.298 2.223 -20.731 1.00 91.00 80 ASP A N 1
ATOM 664 C CA . ASP A 1 80 ? 1.978 1.204 -21.540 1.00 91.00 80 ASP A CA 1
ATOM 665 C C . ASP A 1 80 ? 3.476 1.302 -21.254 1.00 91.00 80 ASP A C 1
ATOM 667 O O . ASP A 1 80 ? 4.065 2.379 -21.354 1.00 91.00 80 ASP A O 1
ATOM 671 N N . ILE A 1 81 ? 4.096 0.184 -20.890 1.00 92.56 81 ILE A N 1
ATOM 672 C CA . ILE A 1 81 ? 5.546 0.060 -20.784 1.00 92.56 81 ILE A CA 1
ATOM 673 C C . ILE A 1 81 ? 5.954 -1.118 -21.660 1.00 92.56 81 ILE A C 1
ATOM 675 O O . ILE A 1 81 ? 5.638 -2.267 -21.364 1.00 92.56 81 ILE A O 1
ATOM 679 N N . ASN A 1 82 ? 6.671 -0.843 -22.751 1.00 92.19 82 ASN A N 1
ATOM 680 C CA . ASN A 1 82 ? 7.140 -1.856 -23.705 1.00 92.19 82 ASN A CA 1
ATOM 681 C C . ASN A 1 82 ? 6.055 -2.780 -24.296 1.00 92.19 82 ASN A C 1
ATOM 683 O O . ASN A 1 82 ? 6.366 -3.903 -24.693 1.00 92.19 82 ASN A O 1
ATOM 687 N N . GLY A 1 83 ? 4.811 -2.310 -24.409 1.00 86.69 83 GLY A N 1
ATOM 688 C CA . GLY A 1 83 ? 3.679 -3.094 -24.913 1.00 86.69 83 GLY A CA 1
ATOM 689 C C . GLY A 1 83 ? 2.901 -3.845 -23.840 1.00 86.69 83 GLY A C 1
ATOM 690 O O . GLY A 1 83 ? 1.925 -4.514 -24.167 1.00 86.69 83 GLY A O 1
ATOM 691 N N . GLU A 1 84 ? 3.297 -3.705 -22.579 1.00 90.75 84 GLU A N 1
ATOM 692 C CA . GLU A 1 84 ? 2.608 -4.261 -21.423 1.00 90.75 84 GLU A CA 1
ATOM 693 C C . GLU A 1 84 ? 1.849 -3.151 -20.684 1.00 90.75 84 GLU A C 1
ATOM 695 O O . GLU A 1 84 ? 2.326 -2.020 -20.576 1.00 90.75 84 GLU A O 1
ATOM 700 N N . LEU A 1 85 ? 0.655 -3.464 -20.178 1.00 86.94 85 LEU A N 1
ATOM 701 C CA . LEU A 1 85 ? -0.216 -2.491 -19.518 1.00 86.94 85 LEU A CA 1
ATOM 702 C C . LEU A 1 85 ? -0.092 -2.577 -17.998 1.00 86.94 85 LEU A C 1
ATOM 704 O O . LEU A 1 85 ? -0.298 -3.639 -17.402 1.00 86.94 85 LEU A O 1
ATOM 708 N N . PHE A 1 86 ? 0.155 -1.430 -17.373 1.00 83.56 86 PHE A N 1
ATOM 709 C CA . PHE A 1 86 ? 0.288 -1.306 -15.928 1.00 83.56 86 PHE A CA 1
ATOM 710 C C . PHE A 1 86 ? -0.625 -0.220 -15.372 1.00 83.56 86 PHE A C 1
ATOM 712 O O . PHE A 1 86 ? -0.852 0.805 -16.012 1.00 83.56 86 PHE A O 1
ATOM 719 N N . VAL A 1 87 ? -1.107 -0.428 -14.148 1.00 76.75 87 VAL A N 1
ATOM 720 C CA . VAL A 1 87 ? -1.680 0.629 -13.315 1.00 76.75 87 VAL A CA 1
ATOM 721 C C . VAL A 1 87 ? -0.668 0.968 -12.231 1.00 76.75 87 VAL A C 1
ATOM 723 O O . VAL A 1 87 ? -0.294 0.113 -11.423 1.00 76.75 87 VAL A O 1
ATOM 726 N N . VAL A 1 88 ? -0.217 2.216 -12.236 1.00 75.06 88 VAL A N 1
ATOM 727 C CA . VAL A 1 88 ? 0.893 2.710 -11.418 1.00 75.06 88 VAL A CA 1
ATOM 728 C C . VAL A 1 88 ? 0.545 4.053 -10.787 1.00 75.06 88 VAL A C 1
ATOM 730 O O . VAL A 1 88 ? -0.346 4.760 -11.245 1.00 75.06 88 VAL A O 1
ATOM 733 N N . THR A 1 89 ? 1.262 4.436 -9.741 1.00 77.69 89 THR A N 1
ATOM 734 C CA . THR A 1 89 ? 1.233 5.815 -9.231 1.00 77.69 89 THR A CA 1
ATOM 735 C C . THR A 1 89 ? 2.062 6.746 -10.118 1.00 77.69 89 THR A C 1
ATOM 737 O O . THR A 1 89 ? 2.957 6.304 -10.841 1.00 77.69 89 THR A O 1
ATOM 740 N N . GLU A 1 90 ? 1.840 8.056 -10.007 1.00 78.94 90 GLU A N 1
ATOM 741 C CA . GLU A 1 90 ? 2.636 9.060 -10.728 1.00 78.94 90 GLU A CA 1
ATOM 742 C C . GLU A 1 90 ? 4.135 8.964 -10.403 1.00 78.94 90 GLU A C 1
ATOM 744 O O . GLU A 1 90 ? 4.978 9.060 -11.292 1.00 78.94 90 GLU A O 1
ATOM 749 N N . GLN A 1 91 ? 4.489 8.681 -9.146 1.00 76.25 91 GLN A N 1
ATOM 750 C CA . GLN A 1 91 ? 5.887 8.474 -8.754 1.00 76.25 91 GLN A CA 1
ATOM 751 C C . GLN A 1 91 ? 6.517 7.272 -9.462 1.00 76.25 91 GLN A C 1
ATOM 753 O O . GLN A 1 91 ? 7.666 7.339 -9.894 1.00 76.25 91 GLN A O 1
ATOM 758 N N . GLN A 1 92 ? 5.778 6.167 -9.571 1.00 81.62 92 GLN A N 1
ATOM 759 C CA . GLN A 1 92 ? 6.250 4.966 -10.258 1.00 81.62 92 GLN A CA 1
ATOM 760 C C . GLN A 1 92 ? 6.395 5.213 -11.757 1.00 81.62 92 GLN A C 1
ATOM 762 O O . GLN A 1 92 ? 7.402 4.822 -12.342 1.00 81.62 92 GLN A O 1
ATOM 767 N N . PHE A 1 93 ? 5.441 5.921 -12.365 1.00 89.19 93 PHE A N 1
ATOM 768 C CA . PHE A 1 93 ? 5.538 6.306 -13.768 1.00 89.19 93 PHE A CA 1
ATOM 769 C C . PHE A 1 93 ? 6.735 7.227 -14.035 1.00 89.19 93 PHE A C 1
ATOM 771 O O . PHE A 1 93 ? 7.514 6.969 -14.952 1.00 89.19 93 PHE A O 1
ATOM 778 N N . ASN A 1 94 ? 6.948 8.244 -13.197 1.00 85.69 94 ASN A N 1
ATOM 779 C CA . ASN A 1 94 ? 8.102 9.137 -13.312 1.00 85.69 94 ASN A CA 1
ATOM 780 C C . ASN A 1 94 ? 9.428 8.381 -13.179 1.00 85.69 94 ASN A C 1
ATOM 782 O O . ASN A 1 94 ? 10.375 8.686 -13.893 1.00 85.69 94 ASN A O 1
ATOM 786 N N . ARG A 1 95 ? 9.483 7.342 -12.342 1.00 84.69 95 ARG A N 1
ATOM 787 C CA . ARG A 1 95 ? 10.667 6.487 -12.187 1.00 84.69 95 ARG A CA 1
ATOM 788 C C . ARG A 1 95 ? 10.969 5.667 -13.444 1.00 84.69 95 ARG A C 1
ATOM 790 O O . ARG A 1 95 ? 12.125 5.567 -13.842 1.00 84.69 95 ARG A O 1
ATOM 797 N N . VAL A 1 96 ? 9.939 5.107 -14.082 1.00 91.31 96 VAL A N 1
ATOM 798 C CA . VAL A 1 96 ? 10.070 4.417 -15.381 1.00 91.31 96 VAL A CA 1
ATOM 799 C C . VAL A 1 96 ? 10.578 5.388 -16.444 1.00 91.31 96 VAL A C 1
ATOM 801 O O . VAL A 1 96 ? 11.506 5.071 -17.187 1.00 91.31 96 VAL A O 1
ATOM 804 N N . LYS A 1 97 ? 9.991 6.586 -16.485 1.00 92.38 97 LYS A N 1
ATOM 805 C CA . LYS A 1 97 ? 10.385 7.654 -17.398 1.00 92.38 97 LYS A CA 1
ATOM 806 C C . LYS A 1 97 ? 11.846 8.060 -17.203 1.00 92.38 97 LYS A C 1
ATOM 808 O O . LYS A 1 97 ? 12.613 8.006 -18.155 1.00 92.38 97 LYS A O 1
ATOM 813 N N . GLU A 1 98 ? 12.245 8.404 -15.980 1.00 87.88 98 GLU A N 1
ATOM 814 C CA . GLU A 1 98 ? 13.623 8.783 -15.648 1.00 87.88 98 GLU A CA 1
ATOM 815 C C . GLU A 1 98 ? 14.615 7.685 -16.029 1.00 87.88 98 GLU A C 1
ATOM 817 O O . GLU A 1 98 ? 15.669 7.982 -16.587 1.00 87.88 98 GLU A O 1
ATOM 822 N N . TYR A 1 99 ? 14.270 6.420 -15.781 1.00 89.94 99 TYR A N 1
ATOM 823 C CA . TYR A 1 99 ? 15.102 5.290 -16.169 1.00 89.94 99 TYR A CA 1
ATOM 824 C C . TYR A 1 99 ? 15.347 5.235 -17.684 1.00 89.94 99 TYR A C 1
ATOM 826 O O . TYR A 1 99 ? 16.501 5.165 -18.116 1.00 89.94 99 TYR A O 1
ATOM 834 N N . TYR A 1 100 ? 14.287 5.277 -18.499 1.00 89.81 100 TYR A N 1
ATOM 835 C CA . TYR A 1 100 ? 14.423 5.174 -19.954 1.00 89.81 100 TYR A CA 1
ATOM 836 C C . TYR A 1 100 ? 14.993 6.440 -20.599 1.00 89.81 100 TYR A C 1
ATOM 838 O O . TYR A 1 100 ? 15.859 6.321 -21.460 1.00 89.81 100 TYR A O 1
ATOM 846 N N . ASP A 1 101 ? 14.618 7.629 -20.127 1.00 87.38 101 ASP A N 1
ATOM 847 C CA . ASP A 1 101 ? 15.186 8.893 -20.610 1.00 87.38 101 ASP A CA 1
ATOM 848 C C . ASP A 1 101 ? 16.700 8.965 -20.329 1.00 87.38 101 ASP A C 1
ATOM 850 O O . ASP A 1 101 ? 17.477 9.422 -21.166 1.00 87.38 101 ASP A O 1
ATOM 854 N N . THR A 1 102 ? 17.138 8.471 -19.164 1.00 82.19 102 THR A N 1
ATOM 855 C CA . THR A 1 102 ? 18.563 8.407 -18.797 1.00 82.19 102 THR A CA 1
ATOM 856 C C . THR A 1 102 ? 19.310 7.379 -19.636 1.00 82.19 102 THR A C 1
ATOM 858 O O . THR A 1 102 ? 20.435 7.627 -20.068 1.00 82.19 102 THR A O 1
ATOM 861 N N . LYS A 1 103 ? 18.696 6.217 -19.872 1.00 78.81 103 LYS A N 1
ATOM 862 C CA . LYS A 1 103 ? 19.267 5.147 -20.693 1.00 78.81 103 LYS A CA 1
ATOM 863 C C . LYS A 1 103 ? 19.537 5.579 -22.127 1.00 78.81 103 LYS A C 1
ATOM 865 O O . LYS A 1 103 ? 20.550 5.180 -22.696 1.00 78.81 103 LYS A O 1
ATOM 870 N N . ASP A 1 104 ? 18.647 6.388 -22.682 1.00 70.81 104 ASP A N 1
ATOM 871 C CA . ASP A 1 104 ? 18.770 6.889 -24.045 1.00 70.81 104 ASP A CA 1
ATOM 872 C C . ASP A 1 104 ? 19.708 8.115 -24.134 1.00 70.81 104 ASP A C 1
ATOM 874 O O . ASP A 1 104 ? 19.972 8.616 -25.228 1.00 70.81 104 ASP A O 1
ATOM 878 N N . SER A 1 105 ? 20.256 8.587 -23.002 1.00 67.06 105 SER A N 1
ATOM 879 C CA . SER A 1 105 ? 21.257 9.657 -22.949 1.00 67.06 105 SER A CA 1
ATOM 880 C C . SER A 1 105 ? 22.690 9.091 -22.946 1.00 67.06 105 SER A C 1
ATOM 882 O O . SER A 1 105 ? 23.049 8.273 -22.105 1.00 67.06 105 SER A O 1
ATOM 884 N N . ASP A 1 106 ? 23.542 9.549 -23.872 1.00 58.56 106 ASP A N 1
ATOM 885 C CA . ASP A 1 106 ? 24.918 9.047 -24.100 1.00 58.56 106 ASP A CA 1
ATOM 886 C C . ASP A 1 106 ? 25.928 9.322 -22.954 1.00 58.56 106 ASP A C 1
ATOM 888 O O . ASP A 1 106 ? 27.118 9.022 -23.075 1.00 58.56 106 ASP A O 1
ATOM 892 N N . THR A 1 107 ? 25.496 9.907 -21.835 1.00 57.19 107 THR A N 1
ATOM 893 C CA . THR A 1 107 ? 26.371 10.328 -20.726 1.00 57.19 107 THR A CA 1
ATOM 894 C C . THR A 1 107 ? 26.064 9.584 -19.430 1.00 57.19 107 THR A C 1
ATOM 896 O O . THR A 1 107 ? 24.976 9.716 -18.878 1.00 57.19 107 THR A O 1
ATOM 899 N N . ASP A 1 108 ? 27.067 8.853 -18.929 1.00 69.00 108 ASP A N 1
ATOM 900 C CA . ASP A 1 108 ? 27.149 8.265 -17.579 1.00 69.00 108 ASP A CA 1
ATOM 901 C C . ASP A 1 108 ? 25.901 7.498 -17.106 1.00 69.00 108 ASP A C 1
ATOM 903 O O . ASP A 1 108 ? 25.436 7.635 -15.974 1.00 69.00 108 ASP A O 1
ATOM 907 N N . TYR A 1 109 ? 25.360 6.651 -17.988 1.00 70.81 109 TYR A N 1
ATOM 908 C CA . TYR A 1 109 ? 24.228 5.768 -17.695 1.00 70.81 109 TYR A CA 1
ATOM 909 C C . TYR A 1 109 ? 24.392 5.024 -16.362 1.00 70.81 109 TYR A C 1
ATOM 911 O O . TYR A 1 109 ? 23.516 5.110 -15.509 1.00 70.81 109 TYR A O 1
ATOM 919 N N . GLU A 1 110 ? 25.528 4.353 -16.147 1.00 71.38 110 GLU A N 1
ATOM 920 C CA . GLU A 1 110 ? 25.776 3.574 -14.926 1.00 71.38 110 GLU A CA 1
ATOM 921 C C . GLU A 1 110 ? 25.797 4.458 -13.667 1.00 71.38 110 GLU A C 1
ATOM 923 O O . GLU A 1 110 ? 25.185 4.110 -12.659 1.00 71.38 110 GLU A O 1
ATOM 928 N N . GLU A 1 111 ? 26.425 5.639 -13.715 1.00 74.31 111 GLU A N 1
ATOM 929 C CA . GLU A 1 111 ? 26.438 6.550 -12.563 1.00 74.31 111 GLU A CA 1
ATOM 930 C C . GLU A 1 111 ? 25.037 7.111 -12.266 1.00 74.31 111 GLU A C 1
ATOM 932 O O . GLU A 1 111 ? 24.653 7.263 -11.102 1.00 74.31 111 GLU A O 1
ATOM 937 N N . ASN A 1 112 ? 24.235 7.372 -13.299 1.00 71.50 112 ASN A N 1
ATOM 938 C CA . ASN A 1 112 ? 22.870 7.857 -13.134 1.00 71.50 112 ASN A CA 1
ATOM 939 C C . ASN A 1 112 ? 21.909 6.769 -12.629 1.00 71.50 112 ASN A C 1
ATOM 941 O O . ASN A 1 112 ? 21.080 7.064 -11.765 1.00 71.50 112 ASN A O 1
ATOM 945 N N . ILE A 1 113 ? 22.040 5.514 -13.080 1.00 75.19 113 ILE A N 1
ATOM 946 C CA . ILE A 1 113 ? 21.267 4.395 -12.514 1.00 75.19 113 ILE A CA 1
ATOM 947 C C . ILE A 1 113 ? 21.624 4.194 -11.041 1.00 75.19 113 ILE A C 1
ATOM 949 O O . ILE A 1 113 ? 20.730 4.098 -10.195 1.00 75.19 113 ILE A O 1
ATOM 953 N N . LYS A 1 114 ? 22.912 4.261 -10.699 1.00 75.81 114 LYS A N 1
ATOM 954 C CA . LYS A 1 114 ? 23.348 4.209 -9.306 1.00 75.81 114 LYS A CA 1
ATOM 955 C C . LYS A 1 114 ? 22.736 5.330 -8.464 1.00 75.81 114 LYS A C 1
ATOM 957 O O . LYS A 1 114 ? 22.252 5.067 -7.365 1.00 75.81 114 LYS A O 1
ATOM 962 N N . ARG A 1 115 ? 22.668 6.565 -8.975 1.00 75.25 115 ARG A N 1
ATOM 963 C CA . ARG A 1 115 ? 21.977 7.682 -8.298 1.00 75.25 115 ARG A CA 1
ATOM 964 C C . ARG A 1 115 ? 20.475 7.439 -8.148 1.00 75.25 115 ARG A C 1
ATOM 966 O O . ARG A 1 115 ? 19.925 7.756 -7.097 1.00 75.25 115 ARG A O 1
ATOM 973 N N . LEU A 1 116 ? 19.806 6.853 -9.142 1.00 67.94 116 LEU A N 1
ATOM 974 C CA . LEU A 1 116 ? 18.389 6.465 -9.043 1.00 67.94 116 LEU A CA 1
ATOM 975 C C . LEU A 1 116 ? 18.158 5.417 -7.943 1.00 67.94 116 LEU A C 1
ATOM 977 O O . LEU A 1 116 ? 17.153 5.481 -7.225 1.00 67.94 116 LEU A O 1
ATOM 981 N N . ASN A 1 117 ? 19.104 4.494 -7.768 1.00 71.62 117 ASN A N 1
ATOM 982 C CA . ASN A 1 117 ? 19.096 3.487 -6.709 1.00 71.62 117 ASN A CA 1
ATOM 983 C C . ASN A 1 117 ? 19.475 4.064 -5.334 1.00 71.62 117 ASN A C 1
AT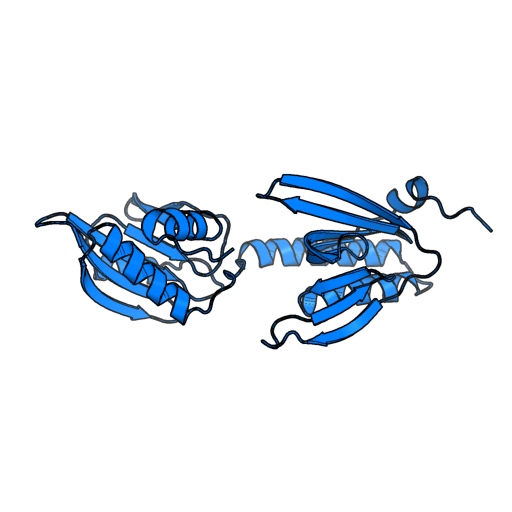OM 985 O O . ASN A 1 117 ? 18.895 3.684 -4.318 1.00 71.62 117 ASN A O 1
ATOM 989 N N . GLU A 1 118 ? 20.402 5.017 -5.256 1.00 69.19 118 GLU A N 1
ATOM 990 C CA . GLU A 1 118 ? 20.732 5.732 -4.015 1.00 69.19 118 GLU A CA 1
ATOM 991 C C . GLU A 1 118 ? 19.569 6.623 -3.559 1.00 69.19 118 GLU A C 1
ATOM 993 O O . GLU A 1 118 ? 19.190 6.591 -2.386 1.00 69.19 118 GLU A O 1
ATOM 998 N N . ASN A 1 119 ? 18.934 7.335 -4.495 1.00 61.00 119 ASN A N 1
ATOM 999 C CA . ASN A 1 119 ? 17.709 8.091 -4.255 1.00 61.00 119 ASN A CA 1
A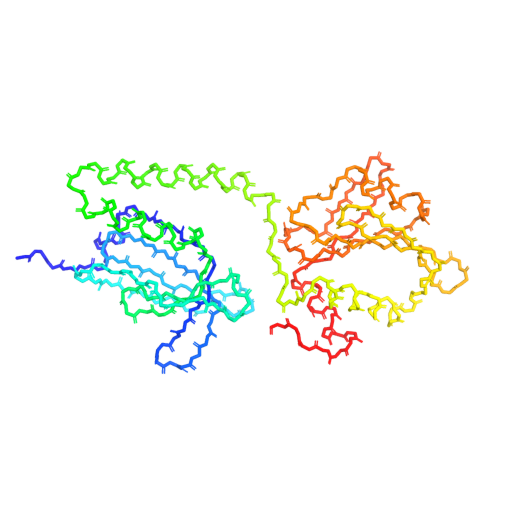TOM 1000 C C . ASN A 1 119 ? 16.571 7.167 -3.832 1.00 61.00 119 ASN A C 1
ATOM 1002 O O . ASN A 1 119 ? 15.831 7.531 -2.928 1.00 61.00 119 ASN A O 1
ATOM 1006 N N . GLN A 1 120 ? 16.451 5.967 -4.413 1.00 53.91 120 GLN A N 1
ATOM 1007 C CA . GLN A 1 120 ? 15.503 4.951 -3.952 1.00 53.91 120 GLN A CA 1
ATOM 1008 C C . GLN A 1 120 ? 15.790 4.526 -2.532 1.00 53.91 120 GLN A C 1
ATOM 1010 O O . GLN A 1 120 ? 14.889 4.578 -1.724 1.00 53.91 120 GLN A O 1
ATOM 1015 N N . ASN A 1 121 ? 17.022 4.162 -2.196 1.00 52.19 121 ASN A N 1
ATOM 1016 C CA . ASN A 1 121 ? 17.368 3.755 -0.841 1.00 52.19 121 ASN A CA 1
ATOM 1017 C C . ASN A 1 121 ? 17.157 4.894 0.170 1.00 52.19 121 ASN A C 1
ATOM 1019 O O . ASN A 1 121 ? 16.791 4.641 1.316 1.00 52.19 121 ASN A O 1
ATOM 1023 N N . ALA A 1 122 ? 17.363 6.152 -0.229 1.00 45.88 122 ALA A N 1
ATOM 1024 C CA . ALA A 1 122 ? 17.035 7.320 0.585 1.00 45.88 122 ALA A CA 1
ATOM 1025 C C . ALA A 1 122 ? 15.513 7.508 0.715 1.00 45.88 122 ALA A C 1
ATOM 1027 O O . ALA A 1 122 ? 15.014 7.687 1.824 1.00 45.88 122 ALA A O 1
ATOM 1028 N N . LEU A 1 123 ? 14.768 7.385 -0.386 1.00 39.22 123 LEU A N 1
ATOM 1029 C CA . LEU A 1 123 ? 13.307 7.421 -0.428 1.00 39.22 123 LEU A CA 1
ATOM 1030 C C . LEU A 1 123 ? 12.664 6.212 0.245 1.00 39.22 123 LEU A C 1
ATOM 1032 O O . LEU A 1 123 ? 11.587 6.380 0.765 1.00 39.22 123 LEU A O 1
ATOM 1036 N N . GLU A 1 124 ? 13.281 5.037 0.293 1.00 36.06 124 GLU A N 1
ATOM 1037 C CA . GLU A 1 124 ? 12.827 3.815 0.972 1.00 36.06 124 GLU A CA 1
ATOM 1038 C C . GLU A 1 124 ? 13.123 3.883 2.462 1.00 36.06 124 GLU A C 1
ATOM 1040 O O . GLU A 1 124 ? 12.305 3.465 3.274 1.00 36.06 124 GLU A O 1
ATOM 1045 N N . ARG A 1 125 ? 14.230 4.521 2.856 1.00 34.78 125 ARG A N 1
ATOM 1046 C CA . ARG A 1 125 ? 14.452 4.920 4.253 1.00 34.78 125 ARG A CA 1
ATOM 1047 C C . ARG A 1 125 ? 13.449 5.986 4.711 1.00 34.78 125 ARG A C 1
ATOM 1049 O O . ARG A 1 125 ? 13.130 6.026 5.897 1.00 34.78 125 ARG A O 1
ATOM 1056 N N . VAL A 1 126 ? 12.922 6.801 3.791 1.00 34.12 126 VAL A N 1
ATOM 1057 C CA . VAL A 1 126 ? 11.798 7.728 4.032 1.00 34.12 126 VAL A CA 1
ATOM 1058 C C . VAL A 1 126 ? 10.430 7.018 3.910 1.00 34.12 126 VAL A C 1
ATOM 1060 O O . VAL A 1 126 ? 9.560 7.275 4.728 1.00 34.12 126 VAL A O 1
ATOM 1063 N N . LYS A 1 127 ? 10.247 6.060 2.990 1.00 35.81 127 LYS A N 1
ATOM 1064 C CA . LYS A 1 127 ? 9.018 5.271 2.731 1.00 35.81 127 LYS A CA 1
ATOM 1065 C C . LYS A 1 127 ? 8.841 4.089 3.681 1.00 35.81 127 LYS A C 1
ATOM 1067 O O . LYS A 1 127 ? 7.736 3.587 3.799 1.00 35.81 127 LYS A O 1
ATOM 1072 N N . MET A 1 128 ? 9.844 3.749 4.493 1.00 37.81 128 MET A N 1
ATOM 1073 C CA . MET A 1 128 ? 9.682 2.990 5.746 1.00 37.81 128 MET A CA 1
ATOM 1074 C C . MET A 1 128 ? 8.705 3.668 6.736 1.00 37.81 128 MET A C 1
ATOM 1076 O O . MET A 1 128 ? 8.505 3.179 7.856 1.00 37.81 128 MET A O 1
ATOM 1080 N N . TYR A 1 129 ? 8.142 4.824 6.368 1.00 38.56 129 TYR A N 1
ATOM 1081 C CA . TYR A 1 129 ? 7.161 5.586 7.122 1.00 38.56 129 TYR A CA 1
ATOM 1082 C C . TYR A 1 129 ? 5.800 5.774 6.435 1.00 38.56 129 TYR A C 1
ATOM 1084 O O . TYR A 1 129 ? 4.909 6.261 7.127 1.00 38.56 129 TYR A O 1
ATOM 1092 N N . ASN A 1 130 ? 5.611 5.335 5.182 1.00 47.56 130 ASN A N 1
ATOM 1093 C CA . ASN A 1 130 ? 4.355 5.514 4.446 1.00 47.56 130 ASN A CA 1
ATOM 1094 C C . ASN A 1 130 ? 3.724 4.151 4.137 1.00 47.56 130 ASN A C 1
ATOM 1096 O O . ASN A 1 130 ? 4.394 3.271 3.597 1.00 47.56 130 ASN A O 1
ATOM 1100 N N . GLY A 1 131 ? 2.474 3.952 4.535 1.00 50.78 131 GLY A N 1
ATOM 1101 C CA . GLY A 1 131 ? 1.773 2.679 4.418 1.00 50.78 131 GLY A CA 1
ATOM 1102 C C . GLY A 1 131 ? 1.003 2.570 3.106 1.00 50.78 131 GLY A C 1
ATOM 1103 O O . GLY A 1 131 ? 0.825 3.548 2.383 1.00 50.78 131 GLY A O 1
ATOM 1104 N N . PHE A 1 132 ? 0.540 1.368 2.777 1.00 63.50 132 PHE A N 1
ATOM 1105 C CA . PHE A 1 132 ? -0.285 1.132 1.590 1.00 63.50 132 PHE A CA 1
ATOM 1106 C C . PHE A 1 132 ? -1.770 1.249 1.947 1.00 63.50 132 PHE A C 1
ATOM 1108 O O . PHE A 1 132 ? -2.215 0.524 2.835 1.00 63.50 132 PHE A O 1
ATOM 1115 N N . PRO A 1 133 ? -2.563 2.125 1.305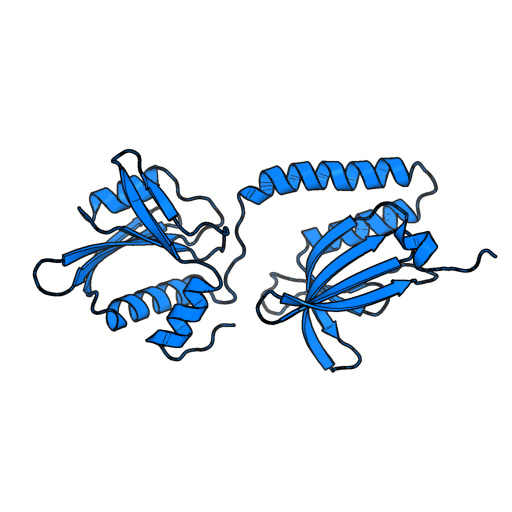 1.00 67.62 133 PRO A N 1
ATOM 1116 C CA . PRO A 1 133 ? -3.984 2.224 1.618 1.00 67.62 133 PRO A CA 1
ATOM 1117 C C . PRO A 1 133 ? -4.715 0.933 1.232 1.00 67.62 133 PRO A C 1
ATOM 1119 O O . PRO A 1 133 ? -4.386 0.293 0.231 1.00 67.62 133 PRO A O 1
ATOM 1122 N N . LEU A 1 134 ? -5.734 0.573 2.010 1.00 67.50 134 LEU A N 1
ATOM 1123 C CA . LEU A 1 134 ? -6.694 -0.464 1.631 1.00 67.50 134 LEU A CA 1
ATOM 1124 C C . LEU A 1 134 ? -7.495 -0.030 0.387 1.00 67.50 134 LEU A C 1
ATOM 1126 O O . LEU A 1 134 ? -7.754 1.153 0.193 1.00 67.50 134 LEU A O 1
ATOM 1130 N N . SER A 1 135 ? -7.962 -0.989 -0.418 1.00 73.88 135 SER A N 1
ATOM 1131 C CA . SER A 1 135 ? -8.791 -0.761 -1.620 1.00 73.88 135 SER A CA 1
ATOM 1132 C C . SER A 1 135 ? -10.250 -0.365 -1.304 1.00 73.88 135 SER A C 1
ATOM 1134 O O . SER A 1 135 ? -11.185 -0.861 -1.928 1.00 73.88 135 SER A O 1
ATOM 1136 N N . ILE A 1 136 ? -10.474 0.485 -0.299 1.00 61.78 136 ILE A N 1
ATOM 1137 C CA . ILE A 1 136 ? -11.786 0.984 0.156 1.00 61.78 136 ILE A CA 1
ATOM 1138 C C . ILE A 1 136 ? -11.653 2.448 0.577 1.00 61.78 136 ILE A C 1
ATOM 1140 O O . ILE A 1 136 ? -10.552 2.894 0.844 1.00 61.78 136 ILE A O 1
ATOM 1144 N N . THR A 1 137 ? -12.736 3.216 0.703 1.00 73.44 137 THR A N 1
ATOM 1145 C CA . THR A 1 137 ? -12.601 4.603 1.190 1.00 73.44 137 THR A CA 1
ATOM 1146 C C . THR A 1 137 ? -12.341 4.654 2.709 1.00 73.44 137 THR A C 1
ATOM 1148 O O . THR A 1 137 ? -12.774 3.749 3.431 1.00 73.44 137 THR A O 1
ATOM 1151 N N . PRO A 1 138 ? -11.750 5.737 3.260 1.00 72.88 138 PRO A N 1
ATOM 1152 C CA . PRO A 1 138 ? -11.643 5.925 4.714 1.00 72.88 138 PRO A CA 1
ATOM 1153 C C . PRO A 1 138 ? -13.001 5.894 5.436 1.00 72.88 138 PRO A C 1
ATOM 1155 O O . PRO A 1 138 ? -13.105 5.446 6.579 1.00 72.88 138 PRO A O 1
ATOM 1158 N N . THR A 1 139 ? -14.068 6.330 4.758 1.00 72.25 139 THR A N 1
ATOM 1159 C CA . THR A 1 139 ? -15.434 6.273 5.300 1.00 72.25 139 THR A CA 1
ATOM 1160 C C . THR A 1 139 ? -15.925 4.830 5.405 1.00 72.25 139 THR A C 1
ATOM 1162 O O . THR A 1 139 ? -16.452 4.435 6.450 1.00 72.25 139 THR A O 1
ATOM 1165 N N . ASP A 1 140 ? -15.712 4.026 4.360 1.00 70.31 140 ASP A N 1
ATOM 1166 C CA . ASP A 1 140 ? -16.059 2.603 4.366 1.00 70.31 140 ASP A CA 1
ATOM 1167 C C . ASP A 1 140 ? -15.225 1.837 5.391 1.00 70.31 140 ASP A C 1
ATOM 1169 O O . ASP A 1 140 ? -15.757 1.005 6.124 1.00 70.31 140 ASP A O 1
ATOM 1173 N N . PHE A 1 141 ? -13.941 2.169 5.519 1.00 80.19 141 PHE A N 1
ATOM 1174 C CA . PHE A 1 141 ? -13.062 1.612 6.539 1.00 80.19 141 PHE A CA 1
ATOM 1175 C C . PHE A 1 141 ? -13.617 1.831 7.954 1.00 80.19 141 PHE A C 1
ATOM 1177 O O . PHE A 1 141 ? -13.811 0.865 8.696 1.00 80.19 141 PHE A O 1
ATOM 1184 N N . LEU A 1 142 ? -13.962 3.071 8.320 1.00 78.44 142 LEU A N 1
ATOM 1185 C CA . LEU A 1 142 ? -14.559 3.372 9.627 1.00 78.44 142 LEU A CA 1
ATOM 1186 C C . LEU A 1 142 ? -15.882 2.631 9.847 1.00 78.44 142 LEU A C 1
ATOM 1188 O O . LEU A 1 142 ? -16.154 2.146 10.950 1.00 78.44 142 LEU A O 1
ATOM 1192 N N . TYR A 1 143 ? -16.720 2.541 8.811 1.00 79.56 143 TYR A N 1
ATOM 1193 C CA . TYR A 1 143 ? -17.962 1.775 8.870 1.00 79.56 143 TYR A CA 1
ATOM 1194 C C . TYR A 1 143 ? -17.686 0.294 9.160 1.00 79.56 143 TYR A C 1
ATOM 1196 O O . TYR A 1 143 ? -18.276 -0.283 10.076 1.00 79.56 143 TYR A O 1
ATOM 1204 N N . LEU A 1 144 ? -16.752 -0.310 8.430 1.00 77.38 144 LEU A N 1
ATOM 1205 C CA . LEU A 1 144 ? -16.368 -1.707 8.576 1.00 77.38 144 LEU A CA 1
ATOM 1206 C C . LEU A 1 144 ? -15.764 -2.002 9.955 1.00 77.38 144 LEU A C 1
ATOM 1208 O O . LEU A 1 144 ? -16.137 -3.005 10.565 1.00 77.38 144 LEU A O 1
ATOM 1212 N N . VAL A 1 145 ? -14.931 -1.112 10.503 1.00 87.69 145 VAL A N 1
ATOM 1213 C CA . VAL A 1 145 ? -14.412 -1.243 11.876 1.00 87.69 145 VAL A CA 1
ATOM 1214 C C . VAL A 1 145 ? -15.549 -1.237 12.902 1.00 87.69 145 VAL A C 1
ATOM 1216 O O . VAL A 1 145 ? -15.596 -2.096 13.784 1.00 87.69 145 VAL A O 1
ATOM 1219 N N . LYS A 1 146 ? -16.525 -0.328 12.773 1.00 83.31 146 LYS A N 1
ATOM 1220 C CA . LYS A 1 146 ? -17.698 -0.301 13.667 1.00 83.31 146 LYS A CA 1
ATOM 1221 C C . LYS A 1 146 ? -18.493 -1.607 13.590 1.00 83.31 146 LYS A C 1
ATOM 1223 O O . LYS A 1 146 ? -18.874 -2.157 14.623 1.00 83.31 146 LYS A O 1
ATOM 1228 N N . ARG A 1 147 ? -18.690 -2.149 12.385 1.00 81.31 147 ARG A N 1
ATOM 1229 C CA . ARG A 1 147 ? -19.377 -3.434 12.171 1.00 81.31 147 ARG A CA 1
ATOM 1230 C C . ARG A 1 147 ? -18.594 -4.619 12.735 1.00 81.31 147 ARG A C 1
ATOM 1232 O O . ARG A 1 147 ? -19.207 -5.525 13.302 1.00 81.31 147 ARG A O 1
ATOM 1239 N N . LEU A 1 148 ? -17.265 -4.616 12.614 1.00 85.88 148 LEU A N 1
ATOM 1240 C CA . LEU A 1 148 ? -16.398 -5.617 13.238 1.00 85.88 148 LEU A CA 1
ATOM 1241 C C . LEU A 1 148 ? -16.536 -5.590 14.758 1.00 85.88 148 LEU A C 1
ATOM 1243 O O . LEU A 1 148 ? -16.785 -6.638 15.354 1.00 85.88 148 LEU A O 1
ATOM 1247 N N . ASN A 1 149 ? -16.465 -4.406 15.371 1.00 87.38 149 ASN A N 1
ATOM 1248 C CA . ASN A 1 149 ? -16.648 -4.241 16.812 1.00 87.38 149 ASN A CA 1
ATOM 1249 C C . ASN A 1 149 ? -17.990 -4.833 17.267 1.00 87.38 149 ASN A C 1
ATOM 1251 O O . ASN A 1 149 ? -18.015 -5.688 18.154 1.00 87.38 149 ASN A O 1
ATOM 1255 N N . GLU A 1 150 ? -19.093 -4.482 16.597 1.00 85.06 150 GLU A N 1
ATOM 1256 C CA . GLU A 1 150 ? -20.419 -5.043 16.894 1.00 85.06 150 GLU A CA 1
ATOM 1257 C C . GLU A 1 150 ? -20.435 -6.578 16.815 1.00 85.06 150 GLU A C 1
ATOM 1259 O O . GLU A 1 150 ? -20.957 -7.245 17.712 1.00 85.06 150 GLU A O 1
ATOM 1264 N N . LYS A 1 151 ? -19.838 -7.162 15.767 1.00 88.75 151 LYS A N 1
ATOM 1265 C CA . LYS A 1 151 ? -19.759 -8.622 15.594 1.00 88.75 151 LYS A CA 1
ATOM 1266 C C . LYS A 1 151 ? -18.886 -9.312 16.633 1.00 88.75 151 LYS A C 1
ATOM 1268 O O . LYS A 1 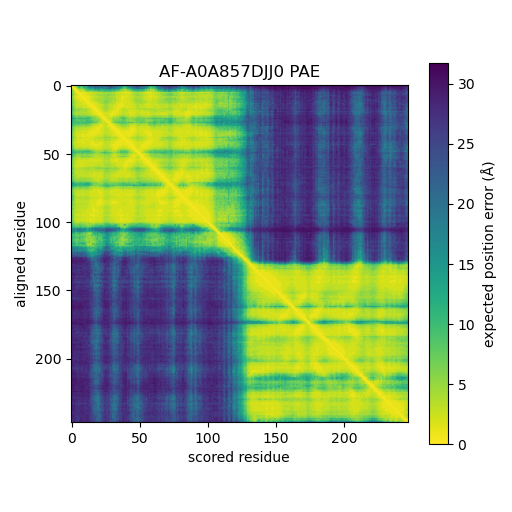151 ? -19.170 -10.452 16.992 1.00 88.75 151 LYS A O 1
ATOM 1273 N N . MET A 1 152 ? -17.870 -8.626 17.141 1.00 85.81 152 MET A N 1
ATOM 1274 C CA . MET A 1 152 ? -17.011 -9.096 18.229 1.00 85.81 152 MET A CA 1
ATOM 1275 C C . MET A 1 152 ? -17.633 -8.882 19.620 1.00 85.81 152 MET A C 1
ATOM 1277 O O . MET A 1 152 ? -17.014 -9.217 20.632 1.00 85.81 152 MET A O 1
ATOM 1281 N N . GLY A 1 153 ? -18.860 -8.350 19.690 1.00 88.69 153 GLY A N 1
ATOM 1282 C CA . GLY A 1 153 ? -19.565 -8.073 20.942 1.00 88.69 153 GLY A CA 1
ATOM 1283 C C . GLY A 1 153 ? -19.068 -6.820 21.666 1.00 88.69 153 GLY A C 1
ATOM 1284 O O . GLY A 1 153 ? -19.351 -6.658 22.852 1.00 88.69 153 GLY A O 1
ATOM 1285 N N . LEU A 1 154 ? -18.328 -5.952 20.971 1.00 90.69 154 LEU A N 1
ATOM 1286 C CA . LEU A 1 154 ? -17.847 -4.669 21.467 1.00 90.69 154 LEU A CA 1
ATOM 1287 C C . LEU A 1 154 ? -18.890 -3.589 21.176 1.00 90.69 154 LEU A C 1
ATOM 1289 O O . LEU A 1 154 ? -19.180 -3.271 20.023 1.00 90.69 154 LEU A O 1
ATOM 1293 N N . LYS A 1 155 ? -19.448 -3.002 22.234 1.00 90.69 155 LYS A N 1
ATOM 1294 C CA . LYS A 1 155 ? -20.378 -1.879 22.136 1.00 90.69 155 LYS A CA 1
ATOM 1295 C C . LYS A 1 155 ? -19.636 -0.568 22.360 1.00 90.69 155 LYS A C 1
ATOM 1297 O O . LYS A 1 155 ? -19.107 -0.353 23.446 1.00 90.69 155 LYS A O 1
ATOM 1302 N N . ILE A 1 156 ? -19.661 0.316 21.367 1.00 89.56 156 ILE A N 1
ATOM 1303 C CA . ILE A 1 156 ? -19.124 1.677 21.484 1.00 89.56 156 ILE A CA 1
ATOM 1304 C C . ILE A 1 156 ? -19.995 2.473 22.465 1.00 89.56 156 ILE A C 1
ATOM 1306 O O . ILE A 1 156 ? -21.221 2.507 22.325 1.00 89.56 156 ILE A O 1
ATOM 1310 N N . ILE A 1 157 ? -19.366 3.091 23.463 1.00 91.75 157 ILE A N 1
ATOM 1311 C CA . ILE A 1 157 ? -20.027 3.927 24.478 1.00 91.75 157 ILE A CA 1
ATOM 1312 C C . ILE A 1 157 ? -19.546 5.379 24.465 1.00 91.75 157 ILE A C 1
ATOM 1314 O O . ILE A 1 157 ? -20.267 6.256 24.930 1.00 91.75 157 ILE A O 1
ATOM 1318 N N . GLU A 1 158 ? -18.362 5.633 23.915 1.00 90.19 158 GLU A N 1
ATOM 1319 C CA . GLU A 1 158 ? -17.755 6.959 23.821 1.00 90.19 158 GLU A CA 1
ATOM 1320 C C . GLU A 1 158 ? -16.875 7.017 22.569 1.00 90.19 158 GLU A C 1
ATOM 1322 O O . GLU A 1 158 ? -16.315 5.994 22.161 1.00 90.19 158 GLU A O 1
ATOM 1327 N N . SER A 1 159 ? -16.752 8.192 21.955 1.00 89.38 159 SER A N 1
ATOM 1328 C CA . SER A 1 159 ? -15.895 8.415 20.790 1.00 89.38 159 SER A CA 1
ATOM 1329 C C . SER A 1 159 ? -15.216 9.775 20.859 1.00 89.38 159 SER A C 1
ATOM 1331 O O . SER A 1 159 ? -15.848 10.745 21.275 1.00 89.38 159 SER A O 1
ATOM 1333 N N . ASN A 1 160 ? -13.974 9.855 20.393 1.00 86.81 160 ASN A N 1
ATOM 1334 C CA . ASN A 1 160 ? -13.228 11.102 20.244 1.00 86.81 160 ASN A CA 1
ATOM 1335 C C . ASN A 1 160 ? -12.427 11.070 18.932 1.00 86.81 160 ASN A C 1
ATOM 1337 O O . ASN A 1 160 ? -12.112 9.993 18.430 1.00 86.81 160 ASN A O 1
ATOM 1341 N N . GLU A 1 161 ? -12.117 12.226 18.361 1.00 81.81 161 GLU A N 1
ATOM 1342 C CA . GLU A 1 161 ? -11.428 12.342 17.073 1.00 81.81 161 GLU A CA 1
ATOM 1343 C C . GLU A 1 161 ? -10.338 13.411 17.152 1.00 81.81 161 GLU A C 1
ATOM 1345 O O . GLU A 1 161 ? -10.527 14.471 17.747 1.00 81.81 161 GLU A O 1
ATOM 1350 N N . ASN A 1 162 ? -9.190 13.127 16.544 1.00 75.81 162 ASN A N 1
ATOM 1351 C CA . ASN A 1 162 ? -8.063 14.041 16.447 1.00 75.81 162 ASN A CA 1
ATOM 1352 C C . ASN A 1 162 ? -7.306 13.785 15.141 1.00 75.81 162 ASN A C 1
ATOM 1354 O O . ASN A 1 162 ? -6.858 12.665 14.947 1.00 75.81 162 ASN A O 1
ATOM 1358 N N . GLU A 1 163 ? -7.164 14.800 14.282 1.00 71.25 163 GLU A N 1
ATOM 1359 C CA . GLU A 1 163 ? -6.317 14.821 13.067 1.00 71.25 163 GLU A CA 1
ATOM 1360 C C . GLU A 1 163 ? -5.989 13.431 12.471 1.00 71.25 163 GLU A C 1
ATOM 1362 O O . GLU A 1 163 ? -4.926 12.845 12.720 1.00 71.25 163 GLU A O 1
ATOM 1367 N N . GLY A 1 164 ? -6.956 12.875 11.730 1.00 78.56 164 GLY A N 1
ATOM 1368 C CA . GLY A 1 164 ? -6.804 11.591 11.035 1.00 78.56 164 GLY A CA 1
ATOM 1369 C C . GLY A 1 164 ? -6.800 10.352 11.939 1.00 78.56 164 GLY A C 1
ATOM 1370 O O . GLY A 1 164 ? -6.486 9.257 11.476 1.00 78.56 164 GLY A O 1
ATOM 1371 N N . PHE A 1 165 ? -7.140 10.495 13.222 1.00 89.38 165 PHE A N 1
ATOM 1372 C CA . PHE A 1 165 ? -7.232 9.406 14.191 1.00 89.38 165 PHE A CA 1
ATOM 1373 C C . PHE A 1 165 ? -8.541 9.474 14.990 1.00 89.38 165 PHE A C 1
ATOM 1375 O O . PHE A 1 165 ? -8.783 10.407 15.759 1.00 89.38 165 PHE A O 1
ATOM 1382 N N . SER A 1 166 ? -9.394 8.464 14.832 1.00 90.81 166 SER A N 1
ATOM 1383 C CA . SER A 1 166 ? -10.631 8.314 15.610 1.00 90.81 166 SER A CA 1
ATOM 1384 C C . SER A 1 166 ? -10.433 7.273 16.706 1.00 90.81 166 SER A C 1
ATOM 1386 O O . SER A 1 166 ? -9.877 6.210 16.449 1.00 90.81 166 SER A O 1
ATOM 1388 N N . VAL A 1 167 ? -10.921 7.527 17.917 1.00 93.50 167 VAL A N 1
ATOM 1389 C CA . VAL A 1 167 ? -10.901 6.562 19.023 1.00 93.50 167 VAL A CA 1
ATOM 1390 C C . VAL A 1 167 ? -12.299 6.280 19.547 1.00 93.50 167 VAL A C 1
ATOM 1392 O O . VAL A 1 167 ? -13.164 7.154 19.595 1.00 93.50 167 VAL A O 1
ATOM 1395 N N . TYR A 1 168 ? -12.500 5.046 19.989 1.00 93.50 168 TYR A N 1
ATOM 1396 C CA . TYR A 1 168 ? -13.742 4.540 20.541 1.00 93.50 168 TYR A CA 1
ATOM 1397 C C . TYR A 1 168 ? -13.470 3.821 21.854 1.00 93.50 168 TYR A C 1
ATOM 1399 O O . TYR A 1 168 ? -12.678 2.879 21.911 1.00 93.50 168 TYR A O 1
ATOM 1407 N N . ARG A 1 169 ? -14.203 4.198 22.897 1.00 94.19 169 ARG A N 1
ATOM 1408 C CA . ARG A 1 169 ? -14.305 3.387 24.105 1.00 94.19 169 ARG A CA 1
ATOM 1409 C C . ARG A 1 169 ? -15.379 2.345 23.887 1.00 94.19 169 ARG A C 1
ATOM 1411 O O . ARG A 1 169 ? -16.540 2.681 23.635 1.00 94.19 169 ARG A O 1
ATOM 1418 N N . CYS A 1 170 ? -14.993 1.084 23.992 1.00 93.81 170 CYS A N 1
ATOM 1419 C CA . CYS A 1 170 ? -15.877 -0.047 23.782 1.00 93.81 170 CYS A CA 1
ATOM 1420 C C . CYS A 1 170 ? -16.005 -0.888 25.053 1.00 93.81 170 CYS A C 1
ATOM 1422 O O . CYS A 1 170 ? -15.042 -1.051 25.798 1.00 93.81 170 CYS A O 1
ATOM 1424 N N . LEU A 1 171 ? -17.186 -1.467 25.272 1.00 92.56 171 LEU A N 1
ATOM 1425 C CA . LEU A 1 171 ? -17.430 -2.448 26.328 1.00 92.56 171 LEU A CA 1
ATOM 1426 C C . LEU A 1 171 ? -17.831 -3.798 25.740 1.00 92.56 171 LEU A C 1
ATOM 1428 O O . LEU A 1 171 ? -18.681 -3.863 24.848 1.00 92.56 171 LEU A O 1
ATOM 1432 N N . ARG A 1 172 ? -17.277 -4.877 26.295 1.00 90.62 172 ARG A N 1
ATOM 1433 C CA . ARG A 1 172 ? -17.726 -6.254 26.082 1.00 90.62 172 ARG A CA 1
ATOM 1434 C C . ARG A 1 172 ? -18.292 -6.798 27.390 1.00 90.62 172 ARG A C 1
ATOM 1436 O O . ARG A 1 172 ? -17.595 -6.933 28.392 1.00 90.62 172 ARG A O 1
ATOM 1443 N N . GLY A 1 173 ? -19.585 -7.110 27.406 1.00 85.62 173 GLY A N 1
ATOM 1444 C CA . GLY A 1 173 ? -20.254 -7.513 28.646 1.00 85.62 173 GLY A CA 1
ATOM 1445 C C . GLY A 1 173 ? -20.308 -6.375 29.677 1.00 85.62 173 GLY A C 1
ATOM 1446 O O . GLY A 1 173 ? -20.561 -5.230 29.310 1.00 85.62 173 GLY A O 1
ATOM 1447 N N . LYS A 1 174 ? -20.146 -6.697 30.969 1.00 77.00 174 LYS A N 1
ATOM 1448 C CA . LYS A 1 174 ? -20.293 -5.723 32.069 1.00 77.00 174 LYS A CA 1
ATOM 1449 C C . LYS A 1 174 ? -18.991 -5.029 32.479 1.00 77.00 174 LYS A C 1
ATOM 1451 O O . LYS A 1 174 ? -19.064 -3.884 32.904 1.00 77.00 174 LYS A O 1
ATOM 1456 N N . ASP A 1 175 ? -17.843 -5.691 32.319 1.00 79.19 175 ASP A N 1
ATOM 1457 C CA . ASP A 1 175 ? -16.598 -5.269 32.984 1.00 79.19 175 ASP A CA 1
ATOM 1458 C C . ASP A 1 175 ? -15.366 -5.213 32.062 1.00 79.19 175 ASP A C 1
ATOM 1460 O O . ASP A 1 175 ? -14.302 -4.759 32.492 1.00 79.19 175 ASP A O 1
ATOM 1464 N N . GLU A 1 176 ? -15.471 -5.658 30.803 1.00 89.31 176 GLU A N 1
ATOM 1465 C CA . GLU A 1 176 ? -14.338 -5.617 29.874 1.00 89.31 176 GLU A CA 1
ATOM 1466 C C . GLU A 1 176 ? -14.393 -4.366 29.003 1.00 89.31 176 GLU A C 1
ATOM 1468 O O . GLU A 1 176 ? -15.275 -4.201 28.163 1.00 89.31 176 GLU A O 1
ATOM 1473 N N . GLU A 1 177 ? -13.416 -3.496 29.211 1.00 91.19 177 GLU A N 1
ATOM 1474 C CA . GLU A 1 177 ? -13.231 -2.254 28.474 1.00 91.19 177 GLU A CA 1
ATOM 1475 C C . GLU A 1 177 ? -12.121 -2.400 27.437 1.00 91.19 177 GLU A C 1
ATOM 1477 O O . GLU A 1 177 ? -11.131 -3.091 27.689 1.00 91.19 177 GLU A O 1
ATOM 1482 N N . PHE A 1 178 ? -12.312 -1.744 26.293 1.00 93.38 178 PHE A N 1
ATOM 1483 C CA . PHE A 1 178 ? -11.365 -1.677 25.190 1.00 93.38 178 PHE A CA 1
ATOM 1484 C C . PHE A 1 178 ? -11.252 -0.243 24.672 1.00 93.38 178 PHE A C 1
ATOM 1486 O O . PHE A 1 178 ? -12.268 0.430 24.476 1.00 93.38 178 PHE A O 1
ATOM 1493 N N . GLY A 1 179 ? -10.028 0.199 24.396 1.00 94.06 179 GLY A N 1
ATOM 1494 C CA . GLY A 1 179 ? -9.762 1.405 23.614 1.00 94.06 179 GLY A CA 1
ATOM 1495 C C . GLY A 1 179 ? -9.465 1.026 22.168 1.00 94.06 179 GLY A C 1
ATOM 1496 O O . GLY A 1 179 ? -8.437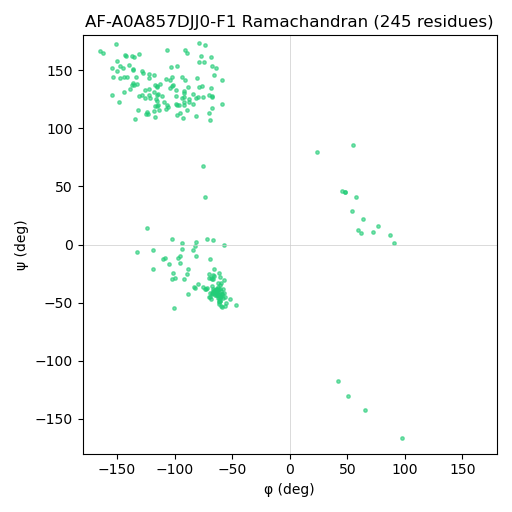 0.410 21.899 1.00 94.06 179 GLY A O 1
ATOM 1497 N N . VAL A 1 180 ? -10.357 1.375 21.243 1.00 94.75 180 VAL A N 1
ATOM 1498 C CA . VAL A 1 180 ? -10.211 1.064 19.814 1.00 94.75 180 VAL A CA 1
ATOM 1499 C C . VAL A 1 180 ? -9.865 2.331 19.043 1.00 94.75 180 VAL A C 1
ATOM 1501 O O . VAL A 1 180 ? -10.672 3.250 18.995 1.00 94.75 180 VAL A O 1
ATOM 1504 N N . GLY A 1 181 ? -8.688 2.381 18.431 1.00 94.81 181 GLY A N 1
ATOM 1505 C CA . GLY A 1 181 ? -8.241 3.459 17.552 1.00 94.81 181 GLY A CA 1
ATOM 1506 C C . GLY A 1 181 ? -8.437 3.123 16.076 1.00 94.81 181 GLY A C 1
ATOM 1507 O O . GLY A 1 181 ? -8.440 1.958 15.687 1.00 94.81 181 GLY A O 1
ATOM 1508 N N . CYS A 1 182 ? -8.593 4.145 15.248 1.00 93.38 182 CYS A N 1
ATOM 1509 C CA . CYS A 1 182 ? -8.701 4.073 13.797 1.00 93.38 182 CYS A CA 1
ATOM 1510 C C . CYS A 1 182 ? -7.796 5.143 13.199 1.00 93.38 182 CYS A C 1
ATOM 1512 O O . CYS A 1 182 ? -8.105 6.328 13.296 1.00 93.38 182 CYS A O 1
ATOM 1514 N N . LEU A 1 183 ? -6.686 4.722 12.603 1.00 91.38 183 LEU A N 1
ATOM 1515 C CA . LEU A 1 183 ? -5.748 5.590 11.905 1.00 91.38 183 LEU A CA 1
ATOM 1516 C C . LEU A 1 183 ? -6.120 5.666 10.426 1.00 91.38 183 LEU A C 1
ATOM 1518 O O . LEU A 1 183 ? -6.155 4.646 9.742 1.00 91.38 183 LEU A O 1
ATOM 1522 N N . LEU A 1 184 ? -6.412 6.877 9.962 1.00 85.44 184 LEU A N 1
ATOM 1523 C CA . LEU A 1 184 ? -6.913 7.167 8.618 1.00 85.44 184 LEU A CA 1
ATOM 1524 C C . LEU A 1 184 ? -5.878 7.845 7.724 1.00 85.44 184 LEU A C 1
ATOM 1526 O O . LEU A 1 184 ? -6.114 7.937 6.527 1.00 85.44 184 LEU A O 1
ATOM 1530 N N . ASP A 1 185 ? -4.767 8.307 8.297 1.00 80.56 185 ASP A N 1
ATOM 1531 C CA . ASP A 1 185 ? -3.719 9.052 7.603 1.00 80.56 185 ASP A CA 1
ATOM 1532 C C . ASP A 1 185 ? -2.495 8.182 7.301 1.00 80.56 185 ASP A C 1
ATOM 1534 O O . ASP A 1 185 ? -2.158 7.261 8.053 1.00 80.56 185 ASP A O 1
ATOM 1538 N N . ASP A 1 186 ? -1.771 8.551 6.242 1.00 73.06 186 ASP A N 1
ATOM 1539 C CA . ASP A 1 186 ? -0.491 7.957 5.849 1.00 73.06 186 ASP A CA 1
ATOM 1540 C C . ASP A 1 186 ? 0.646 8.431 6.776 1.00 73.06 186 ASP A C 1
ATOM 1542 O O . ASP A 1 186 ? 1.513 9.227 6.410 1.00 73.06 186 ASP A O 1
ATOM 1546 N N . ARG A 1 187 ? 0.592 8.016 8.044 1.00 77.31 187 ARG A N 1
ATOM 1547 C CA . ARG A 1 187 ? 1.594 8.341 9.066 1.00 77.31 187 ARG A CA 1
ATOM 1548 C C . ARG A 1 187 ? 1.705 7.242 10.112 1.00 77.31 187 ARG A C 1
ATOM 1550 O O . ARG A 1 187 ? 0.755 6.525 10.381 1.00 77.31 187 ARG A O 1
ATOM 1557 N N . LYS A 1 188 ? 2.835 7.173 10.818 1.00 73.94 188 LYS A N 1
ATOM 1558 C CA . LYS A 1 188 ? 2.951 6.308 12.007 1.00 73.94 188 LYS A CA 1
ATOM 1559 C C . LYS A 1 188 ? 2.067 6.804 13.155 1.00 73.94 188 LYS A C 1
ATOM 1561 O O . LYS A 1 188 ? 1.826 8.005 13.305 1.00 73.94 188 LYS A O 1
ATOM 1566 N N . ILE A 1 189 ? 1.671 5.867 14.018 1.00 78.94 189 ILE A N 1
ATOM 1567 C CA . ILE A 1 189 ? 1.004 6.159 15.292 1.00 78.94 189 ILE A CA 1
ATOM 1568 C C . ILE A 1 189 ? 1.926 7.044 16.140 1.00 78.94 189 ILE A C 1
ATOM 1570 O O . ILE A 1 189 ? 3.069 6.693 16.449 1.00 78.94 189 ILE A O 1
ATOM 1574 N N . SER A 1 190 ? 1.426 8.219 16.495 1.00 82.12 190 SER A N 1
ATOM 1575 C CA . SER A 1 190 ? 2.125 9.234 17.269 1.00 82.12 190 SER A CA 1
ATOM 1576 C C . SER A 1 190 ? 1.901 9.041 18.769 1.00 82.12 190 SER A C 1
ATOM 1578 O O . SER A 1 190 ? 0.963 8.380 19.215 1.00 82.12 190 SER A O 1
ATOM 1580 N N . LYS A 1 191 ? 2.723 9.700 19.593 1.00 82.88 191 LYS A N 1
ATOM 1581 C CA . LYS A 1 191 ? 2.509 9.725 21.051 1.00 82.88 191 LYS A CA 1
ATOM 1582 C C . LYS A 1 191 ? 1.165 10.356 21.440 1.00 82.88 191 LYS A C 1
ATOM 1584 O O . LYS A 1 191 ? 0.626 10.000 22.484 1.00 82.88 191 LYS A O 1
ATOM 1589 N N . ASN A 1 192 ? 0.639 11.270 20.623 1.00 84.62 192 ASN A N 1
ATOM 1590 C CA . ASN A 1 192 ? -0.649 11.912 20.875 1.00 84.62 192 ASN A CA 1
ATOM 1591 C C . ASN A 1 192 ? -1.811 10.942 20.639 1.00 84.62 192 ASN A C 1
ATOM 1593 O O . ASN A 1 192 ? -2.742 10.935 21.435 1.00 84.62 192 ASN A O 1
ATOM 1597 N N . ASP A 1 193 ? -1.719 10.076 19.626 1.00 86.62 193 ASP A N 1
ATOM 1598 C CA . ASP A 1 193 ? -2.726 9.036 19.365 1.00 86.62 193 ASP A CA 1
ATOM 1599 C C . ASP A 1 193 ? -2.806 8.048 20.538 1.00 86.62 193 ASP A C 1
ATOM 1601 O O . ASP A 1 193 ? -3.887 7.719 21.024 1.00 86.62 193 ASP A O 1
ATOM 1605 N N . ILE A 1 194 ? -1.645 7.639 21.065 1.00 87.12 194 ILE A N 1
ATOM 1606 C CA . ILE A 1 194 ? -1.570 6.779 22.254 1.00 87.12 194 ILE A CA 1
ATOM 1607 C C . ILE A 1 194 ? -2.155 7.481 23.478 1.00 87.12 194 ILE A C 1
ATOM 1609 O O . ILE A 1 194 ? -2.914 6.881 24.235 1.00 87.12 194 ILE A O 1
ATOM 1613 N N . LYS A 1 195 ? -1.835 8.763 23.677 1.00 87.19 195 LYS A N 1
ATOM 1614 C CA . LYS A 1 195 ? -2.407 9.543 24.776 1.00 87.19 195 LYS A CA 1
ATOM 1615 C C . LYS A 1 195 ? -3.935 9.591 24.680 1.00 87.19 195 LYS A C 1
ATOM 1617 O O . LYS A 1 195 ? -4.597 9.386 25.689 1.00 87.19 195 LYS A O 1
ATOM 1622 N N . LEU A 1 196 ? -4.476 9.790 23.480 1.00 89.19 196 LEU A N 1
ATOM 1623 C CA . LEU A 1 196 ? -5.915 9.837 23.236 1.00 89.19 196 LEU A CA 1
ATOM 1624 C C . LEU A 1 196 ? -6.604 8.494 23.540 1.00 89.19 196 LEU A C 1
ATOM 1626 O O . LEU A 1 196 ? -7.690 8.476 24.115 1.00 89.19 196 LEU A O 1
ATOM 1630 N N . LEU A 1 197 ? -5.958 7.366 23.219 1.00 90.19 197 LEU A N 1
ATOM 1631 C CA . LEU A 1 197 ? -6.443 6.034 23.605 1.00 90.19 197 LEU A CA 1
ATOM 1632 C C . LEU A 1 197 ? -6.530 5.865 25.126 1.00 90.19 197 LEU A C 1
ATOM 1634 O O . LEU A 1 197 ? -7.540 5.377 25.629 1.00 90.19 197 LEU A O 1
ATOM 1638 N N . HIS A 1 198 ? -5.502 6.303 25.855 1.00 89.06 198 HIS A N 1
ATOM 1639 C CA . HIS A 1 198 ? -5.474 6.260 27.324 1.00 89.06 198 HIS A CA 1
ATOM 1640 C C . HIS A 1 198 ? -6.436 7.251 27.986 1.00 89.06 198 HIS A C 1
ATOM 1642 O O . HIS A 1 198 ? -6.867 7.032 29.114 1.00 89.06 198 HIS A O 1
ATOM 1648 N N . GLU A 1 199 ? -6.779 8.345 27.307 1.00 90.06 199 GLU A N 1
ATOM 1649 C CA . GLU A 1 199 ? -7.787 9.294 27.788 1.00 90.06 199 GLU A CA 1
ATOM 1650 C C . GLU A 1 199 ? -9.203 8.694 27.734 1.00 90.06 199 GLU A C 1
ATOM 1652 O O . GLU A 1 199 ? -10.036 9.056 28.565 1.00 90.06 199 GLU A O 1
ATOM 1657 N N . ILE A 1 200 ? -9.469 7.760 26.809 1.00 89.81 200 ILE A N 1
ATOM 1658 C CA . ILE A 1 200 ? -10.808 7.185 26.610 1.00 89.81 200 ILE A CA 1
ATOM 1659 C C . ILE A 1 200 ? -10.994 5.791 27.235 1.00 89.81 200 ILE A C 1
ATOM 1661 O O . ILE A 1 200 ? -12.121 5.414 27.546 1.00 89.81 200 ILE A O 1
ATOM 1665 N N . ALA A 1 201 ? -9.931 5.008 27.436 1.00 89.25 201 ALA A N 1
ATOM 1666 C CA . ALA A 1 201 ? -10.008 3.664 28.015 1.00 89.25 201 ALA A CA 1
ATOM 1667 C C . ALA A 1 201 ? -8.787 3.349 28.891 1.00 89.25 201 ALA A C 1
ATOM 1669 O O . ALA A 1 201 ? -7.694 3.853 28.656 1.00 89.25 201 ALA A O 1
ATOM 1670 N N . LEU A 1 202 ? -8.960 2.477 29.891 1.00 85.88 202 LEU A N 1
ATOM 1671 C CA . LEU A 1 202 ? -7.907 2.156 30.864 1.00 85.88 202 LEU A CA 1
ATOM 1672 C C . LEU A 1 202 ? -7.087 0.908 30.507 1.00 85.88 202 LEU A C 1
ATOM 1674 O O . LEU A 1 202 ? -6.055 0.654 31.129 1.00 85.88 202 LEU A O 1
ATOM 1678 N N . ARG A 1 203 ? -7.574 0.068 29.587 1.00 85.00 203 ARG A N 1
ATOM 1679 C CA . ARG A 1 203 ? -6.983 -1.240 29.263 1.00 85.00 203 ARG A CA 1
ATOM 1680 C C . ARG A 1 203 ? -7.473 -1.774 27.921 1.00 85.00 203 ARG A C 1
ATOM 1682 O O . ARG A 1 203 ? -8.499 -1.330 27.417 1.00 85.00 203 ARG A O 1
ATOM 1689 N N . ASN A 1 204 ? -6.751 -2.778 27.419 1.00 89.50 204 ASN A N 1
ATOM 1690 C CA . ASN A 1 204 ? -7.001 -3.499 26.169 1.00 89.50 204 ASN A CA 1
ATOM 1691 C C . ASN A 1 204 ? -7.103 -2.553 24.964 1.00 89.50 204 ASN A C 1
ATOM 1693 O O . ASN A 1 204 ? -8.191 -2.133 24.568 1.00 89.50 204 ASN A O 1
ATOM 1697 N N . PHE A 1 205 ? -5.955 -2.215 24.384 1.00 92.00 205 PHE A N 1
ATOM 1698 C CA . PHE A 1 205 ? -5.883 -1.272 23.277 1.00 92.00 205 PHE A CA 1
ATOM 1699 C C . PHE A 1 205 ? -5.709 -1.990 21.948 1.00 92.00 205 PHE A C 1
ATOM 1701 O O . PHE A 1 205 ? -4.893 -2.902 21.821 1.00 92.00 205 PHE A O 1
ATOM 1708 N N . LEU A 1 206 ? -6.464 -1.536 20.958 1.00 92.31 206 LEU A N 1
ATOM 1709 C CA . LEU A 1 206 ? -6.407 -2.037 19.598 1.00 92.31 206 LEU A CA 1
ATOM 1710 C C . LEU A 1 206 ? -6.445 -0.864 18.630 1.00 92.31 206 LEU A C 1
ATOM 1712 O O . LEU A 1 206 ? -7.241 0.051 18.817 1.00 92.31 206 LEU A O 1
ATOM 1716 N N . ILE A 1 207 ? -5.623 -0.886 17.588 1.00 93.25 207 ILE A N 1
ATOM 1717 C CA . ILE A 1 207 ? -5.644 0.127 16.533 1.00 93.25 207 ILE A CA 1
ATOM 1718 C C . ILE A 1 207 ? -5.910 -0.556 15.201 1.00 93.25 207 ILE A C 1
ATOM 1720 O O . ILE A 1 207 ? -5.181 -1.456 14.807 1.00 93.25 207 ILE A O 1
ATOM 1724 N N . PHE A 1 208 ? -6.923 -0.091 14.483 1.00 92.75 208 PHE A N 1
ATOM 1725 C CA . PHE A 1 208 ? -7.098 -0.391 13.072 1.00 92.75 208 PHE A CA 1
ATOM 1726 C C . PHE A 1 208 ? -6.413 0.698 12.254 1.00 92.75 208 PHE A C 1
ATOM 1728 O O . PHE A 1 208 ? -6.626 1.883 12.509 1.00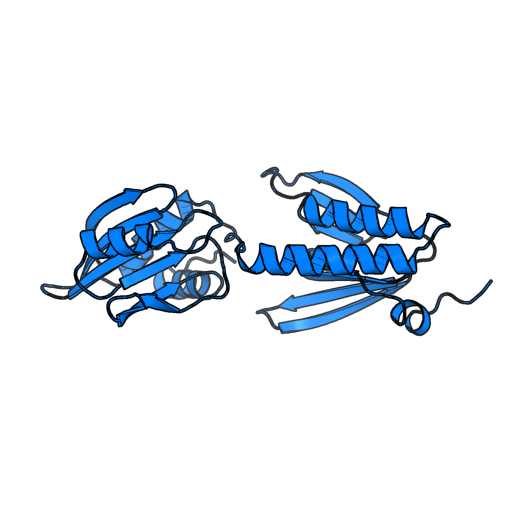 92.75 208 PHE A O 1
ATOM 1735 N N . SER A 1 209 ? -5.611 0.317 11.267 1.00 90.12 209 SER A N 1
ATOM 1736 C CA . SER A 1 209 ? -4.988 1.266 10.347 1.00 90.12 209 SER A CA 1
ATOM 1737 C C . SER A 1 209 ? -5.520 1.070 8.936 1.00 90.12 209 SER A C 1
ATOM 1739 O O . SER A 1 209 ? -5.537 -0.048 8.420 1.00 90.12 209 SER A O 1
ATOM 1741 N N . TYR A 1 210 ? -5.946 2.175 8.328 1.00 81.31 210 TYR A N 1
ATOM 1742 C CA . TYR A 1 210 ? -6.368 2.230 6.933 1.00 81.31 210 TYR A CA 1
ATOM 1743 C C . TYR A 1 210 ? -5.193 2.001 5.973 1.00 81.31 210 TYR A C 1
ATOM 1745 O O . TYR A 1 210 ? -5.367 1.442 4.894 1.00 81.31 210 TYR A O 1
ATOM 1753 N N . PHE A 1 211 ? -3.993 2.389 6.400 1.00 75.00 211 PHE A N 1
ATOM 1754 C CA . PHE A 1 211 ? -2.750 2.131 5.693 1.00 75.00 211 PHE A CA 1
ATOM 1755 C C . PHE A 1 211 ? -2.031 0.919 6.301 1.00 75.00 211 PHE A C 1
ATOM 1757 O O . PHE A 1 211 ? -1.892 0.811 7.523 1.00 75.00 211 PHE A O 1
ATOM 1764 N N . ASP A 1 212 ? -1.565 0.005 5.459 1.00 69.62 212 ASP A N 1
ATOM 1765 C CA . ASP A 1 212 ? -0.716 -1.116 5.838 1.00 69.62 212 ASP A CA 1
ATOM 1766 C C . ASP A 1 212 ? 0.738 -0.656 5.959 1.00 69.62 212 ASP A C 1
ATOM 1768 O O . ASP A 1 212 ? 1.394 -0.326 4.970 1.00 69.62 212 ASP A O 1
ATOM 1772 N N . PHE A 1 213 ? 1.231 -0.631 7.196 1.00 63.47 213 PHE A N 1
ATOM 1773 C CA . PHE A 1 213 ? 2.614 -0.287 7.524 1.00 63.47 213 PHE A CA 1
ATOM 1774 C C . PHE A 1 213 ? 3.475 -1.525 7.843 1.00 63.47 213 PHE A C 1
ATOM 1776 O O . PHE A 1 213 ? 4.616 -1.364 8.281 1.00 63.47 213 PHE A O 1
ATOM 1783 N N . GLY A 1 214 ? 2.942 -2.747 7.703 1.00 59.16 214 GLY A N 1
ATOM 1784 C CA . GLY A 1 214 ? 3.626 -3.996 8.062 1.00 59.16 214 GLY A CA 1
ATOM 1785 C C . GLY A 1 214 ? 3.948 -4.132 9.558 1.00 59.16 214 GLY A C 1
ATOM 1786 O O . GLY A 1 214 ? 4.877 -4.849 9.937 1.00 59.16 214 GLY A O 1
ATOM 1787 N N . LEU A 1 215 ? 3.231 -3.399 10.417 1.00 64.56 215 LEU A N 1
ATOM 1788 C CA . LEU A 1 215 ? 3.412 -3.383 11.868 1.00 64.56 215 LEU A CA 1
ATOM 1789 C C . LEU A 1 215 ? 2.169 -3.938 12.551 1.00 64.56 215 LEU A C 1
ATOM 1791 O O . LEU A 1 215 ? 1.091 -3.370 12.414 1.00 64.56 215 LEU A O 1
ATOM 1795 N N . ASN A 1 216 ? 2.354 -4.978 13.367 1.00 69.00 216 ASN A N 1
ATOM 1796 C CA . ASN A 1 216 ? 1.220 -5.679 13.976 1.00 69.00 216 ASN A CA 1
ATOM 1797 C C . ASN A 1 216 ? 1.125 -5.440 15.490 1.00 69.00 216 ASN A C 1
ATOM 1799 O O . ASN A 1 216 ? 0.129 -5.793 16.115 1.00 69.00 216 ASN A O 1
ATOM 1803 N N . LYS A 1 217 ? 2.169 -4.866 16.110 1.00 75.69 217 LYS A N 1
ATOM 1804 C CA . LYS A 1 217 ? 2.228 -4.602 17.556 1.00 75.69 217 LYS A CA 1
ATOM 1805 C C . LYS A 1 217 ? 3.028 -3.351 17.880 1.00 75.69 217 LYS A C 1
ATOM 1807 O O . LYS A 1 217 ? 4.079 -3.101 17.291 1.00 75.69 217 LYS A O 1
ATOM 1812 N N . TYR A 1 218 ? 2.569 -2.622 18.887 1.00 77.19 218 TYR A N 1
ATOM 1813 C CA . TYR A 1 218 ? 3.257 -1.488 19.484 1.00 77.19 218 TYR A CA 1
ATOM 1814 C C . TYR A 1 218 ? 3.227 -1.614 21.003 1.00 77.19 218 TYR A C 1
ATOM 1816 O O . TYR A 1 218 ? 2.206 -1.971 21.580 1.00 77.19 218 TYR A O 1
ATOM 1824 N N . LYS A 1 219 ? 4.345 -1.308 21.661 1.00 78.00 219 LYS A N 1
ATOM 1825 C CA . LYS A 1 219 ? 4.412 -1.252 23.121 1.00 78.00 219 LYS A CA 1
ATOM 1826 C C . LYS A 1 219 ? 4.548 0.192 23.557 1.00 78.00 219 LYS A C 1
ATOM 1828 O O . LYS A 1 219 ? 5.484 0.873 23.134 1.00 78.00 219 LYS A O 1
ATOM 1833 N N . ASP A 1 220 ? 3.619 0.659 24.379 1.00 76.88 220 ASP A N 1
ATOM 1834 C CA . ASP A 1 220 ? 3.651 2.039 24.842 1.00 76.88 220 ASP A CA 1
ATOM 1835 C C . ASP A 1 220 ? 4.663 2.269 25.979 1.00 76.88 220 ASP A C 1
ATOM 1837 O O . ASP A 1 220 ? 5.267 1.346 26.533 1.00 76.88 220 ASP A O 1
ATOM 1841 N N . ASN A 1 221 ? 4.843 3.540 26.348 1.00 74.38 221 ASN A N 1
ATOM 1842 C CA . ASN A 1 221 ? 5.766 3.937 27.416 1.00 74.38 221 ASN A CA 1
ATOM 1843 C C . ASN A 1 221 ? 5.300 3.507 28.822 1.00 74.38 221 ASN A C 1
ATOM 1845 O O . ASN A 1 221 ? 6.080 3.607 29.766 1.00 74.38 221 ASN A O 1
ATOM 1849 N N . GLN A 1 222 ? 4.044 3.077 28.977 1.00 75.31 222 GLN A N 1
ATOM 1850 C CA . GLN A 1 222 ? 3.481 2.548 30.223 1.00 75.31 222 GLN A CA 1
ATOM 1851 C C . GLN A 1 222 ? 3.588 1.013 30.289 1.00 75.31 222 GLN A C 1
ATOM 1853 O O . GLN A 1 222 ? 3.277 0.410 31.314 1.00 75.31 222 GLN A O 1
ATOM 1858 N N . GLY A 1 223 ? 4.082 0.382 29.219 1.00 76.50 223 GLY A N 1
ATOM 1859 C CA . GLY A 1 223 ? 4.278 -1.054 29.107 1.00 76.50 223 GLY A CA 1
ATOM 1860 C C . GLY A 1 223 ? 3.052 -1.825 28.621 1.00 76.50 223 GLY A C 1
ATOM 1861 O O . GLY A 1 223 ? 3.118 -3.055 28.638 1.00 76.50 223 GLY A O 1
ATOM 1862 N N . ALA A 1 224 ? 1.980 -1.151 28.190 1.00 80.69 224 ALA A N 1
ATOM 1863 C CA . ALA A 1 224 ? 0.822 -1.805 27.595 1.00 80.69 224 ALA A CA 1
ATOM 1864 C C . ALA A 1 224 ? 1.128 -2.236 26.155 1.00 80.69 224 ALA A C 1
ATOM 1866 O O . ALA A 1 224 ? 1.725 -1.487 25.374 1.00 80.69 224 ALA A O 1
ATOM 1867 N N . ASP A 1 225 ? 0.709 -3.454 25.820 1.00 83.56 225 ASP A N 1
ATOM 1868 C CA . ASP A 1 225 ? 0.768 -3.969 24.458 1.00 83.56 225 ASP A CA 1
ATOM 1869 C C . ASP A 1 225 ? -0.473 -3.489 23.690 1.00 83.56 225 ASP A C 1
ATOM 1871 O O . ASP A 1 225 ? -1.603 -3.602 24.172 1.00 83.56 225 ASP A O 1
ATOM 1875 N N . ILE A 1 226 ? -0.243 -2.921 22.510 1.00 87.50 226 ILE A N 1
ATOM 1876 C CA . ILE A 1 226 ? -1.262 -2.402 21.600 1.00 87.50 226 ILE A CA 1
ATOM 1877 C C . ILE A 1 226 ? -1.160 -3.201 20.308 1.00 87.50 226 ILE A C 1
ATOM 1879 O O . ILE A 1 226 ? -0.143 -3.138 19.610 1.00 87.50 226 ILE A O 1
ATOM 1883 N N . ASP A 1 227 ? -2.205 -3.958 19.995 1.00 88.12 227 ASP A N 1
ATOM 1884 C CA . ASP A 1 227 ? -2.280 -4.687 18.732 1.00 88.12 227 ASP A CA 1
ATOM 1885 C C . ASP A 1 227 ? -2.679 -3.712 17.608 1.00 88.12 227 ASP A C 1
ATOM 1887 O O . ASP A 1 227 ? -3.557 -2.861 17.783 1.00 88.12 227 ASP A O 1
ATOM 1891 N N . ILE A 1 228 ? -2.003 -3.809 16.462 1.00 87.25 228 ILE A N 1
ATOM 1892 C CA . ILE A 1 228 ? -2.271 -2.995 15.272 1.00 87.25 228 ILE A CA 1
ATOM 1893 C C . ILE A 1 228 ? -2.758 -3.931 14.170 1.00 87.25 228 ILE A C 1
ATOM 1895 O O . ILE A 1 228 ? -2.030 -4.825 13.759 1.00 87.25 228 ILE A O 1
ATOM 1899 N N . ILE A 1 229 ? -3.976 -3.708 13.686 1.00 89.06 229 ILE A N 1
ATOM 1900 C CA . ILE A 1 229 ? -4.601 -4.479 12.612 1.00 89.06 229 ILE A CA 1
ATOM 1901 C C . ILE A 1 229 ? -4.612 -3.621 11.350 1.00 89.06 229 ILE A C 1
ATOM 1903 O O . ILE A 1 229 ? -5.215 -2.545 11.323 1.00 89.06 229 ILE A O 1
ATOM 1907 N N . CYS A 1 230 ? -3.967 -4.100 10.293 1.00 83.56 230 CYS A N 1
ATOM 1908 C CA . CYS A 1 230 ? -3.892 -3.419 9.002 1.00 83.56 230 CYS A CA 1
ATOM 1909 C C . CYS A 1 230 ? -3.756 -4.429 7.853 1.00 83.56 230 CYS A C 1
ATOM 1911 O O . CYS A 1 230 ? -3.643 -5.632 8.106 1.00 83.56 230 CYS A O 1
ATOM 1913 N N . GLY A 1 231 ? -3.838 -3.949 6.608 1.00 77.88 231 GLY A N 1
ATOM 1914 C CA . GLY A 1 231 ? -3.612 -4.762 5.407 1.00 77.88 231 GLY A CA 1
ATOM 1915 C C . GLY A 1 231 ? -4.415 -6.064 5.384 1.00 77.88 231 GLY A C 1
ATOM 1916 O O . GLY A 1 231 ? -5.621 -6.084 5.653 1.00 77.88 231 GLY A O 1
ATOM 1917 N N . ASP A 1 232 ? -3.724 -7.170 5.115 1.00 79.50 232 ASP A N 1
ATOM 1918 C CA . ASP A 1 232 ? -4.327 -8.502 5.025 1.00 79.50 232 ASP A CA 1
ATOM 1919 C C . ASP A 1 232 ? -5.022 -8.958 6.307 1.00 79.50 232 ASP A C 1
ATOM 1921 O O . ASP A 1 232 ? -6.032 -9.658 6.235 1.00 79.50 232 ASP A O 1
ATOM 1925 N N . GLU A 1 233 ? -4.521 -8.573 7.484 1.00 84.44 233 GLU A N 1
ATOM 1926 C CA . GLU A 1 233 ? -5.150 -8.960 8.749 1.00 84.44 233 GLU A CA 1
ATOM 1927 C C . GLU A 1 233 ? -6.547 -8.342 8.860 1.00 84.44 233 GLU A C 1
ATOM 1929 O O . GLU A 1 233 ? -7.518 -9.030 9.192 1.00 84.44 233 GLU A O 1
ATOM 1934 N N . PHE A 1 234 ? -6.674 -7.065 8.488 1.00 88.81 234 PHE A N 1
ATOM 1935 C CA . PHE A 1 234 ? -7.967 -6.396 8.426 1.00 88.81 234 PHE A CA 1
ATOM 1936 C C . PHE A 1 234 ? -8.896 -7.078 7.414 1.00 88.81 234 PHE A C 1
ATOM 1938 O O . PHE A 1 234 ? -10.025 -7.438 7.757 1.00 88.81 234 PHE A O 1
ATOM 1945 N N . ILE A 1 235 ? -8.414 -7.332 6.195 1.00 80.56 235 ILE A N 1
ATOM 1946 C CA . ILE A 1 235 ? -9.186 -7.982 5.123 1.00 80.56 235 ILE A CA 1
ATOM 1947 C C . ILE A 1 235 ? -9.695 -9.361 5.568 1.00 80.56 235 ILE A C 1
ATOM 1949 O O . ILE A 1 235 ? -10.879 -9.681 5.420 1.00 80.56 235 ILE A O 1
ATOM 1953 N N . GLN A 1 236 ? -8.830 -10.170 6.181 1.00 85.44 236 GLN A N 1
ATOM 1954 C CA . GLN A 1 236 ? -9.195 -11.486 6.700 1.00 85.44 236 GLN A CA 1
ATOM 1955 C C . GLN A 1 236 ? -10.241 -11.392 7.813 1.00 85.44 236 GLN A C 1
ATOM 1957 O O . GLN A 1 236 ? -11.161 -12.214 7.858 1.00 85.44 236 GLN A O 1
ATOM 1962 N N . MET A 1 237 ? -10.154 -10.391 8.695 1.00 89.12 237 MET A N 1
ATOM 1963 C CA . MET A 1 237 ? -11.172 -10.160 9.721 1.00 89.12 237 MET A CA 1
ATOM 1964 C C . MET A 1 237 ? -12.524 -9.785 9.116 1.00 89.12 237 MET A C 1
ATOM 1966 O O . MET A 1 237 ? -13.548 -10.328 9.538 1.00 89.12 237 MET A O 1
ATOM 1970 N N . ILE A 1 238 ? -12.541 -8.914 8.109 1.00 84.00 238 ILE A N 1
ATOM 1971 C CA . ILE A 1 238 ? -13.764 -8.531 7.395 1.00 84.00 238 ILE A CA 1
ATOM 1972 C C . ILE A 1 238 ? -14.411 -9.751 6.743 1.00 84.00 238 ILE A C 1
ATOM 1974 O O . ILE A 1 238 ? -15.590 -10.031 6.985 1.00 84.00 238 ILE A O 1
ATOM 1978 N N . LYS A 1 239 ? -13.628 -10.553 6.021 1.00 82.31 239 LYS A N 1
ATOM 1979 C CA . LYS A 1 239 ? -14.106 -11.791 5.399 1.00 82.31 239 LYS A CA 1
ATOM 1980 C C . LYS A 1 239 ? -14.647 -12.779 6.429 1.00 82.31 239 LYS A C 1
ATOM 1982 O O . LYS A 1 239 ? -15.741 -13.312 6.263 1.00 82.31 239 LYS A O 1
ATOM 1987 N N . LYS A 1 240 ? -13.927 -12.981 7.535 1.00 89.31 240 LYS A N 1
ATOM 1988 C CA . LYS A 1 240 ? -14.287 -13.940 8.589 1.00 89.31 240 LYS A CA 1
ATOM 1989 C C . LYS A 1 240 ? -15.540 -13.544 9.371 1.00 89.31 240 LYS A C 1
ATOM 1991 O O . LYS A 1 240 ? -16.381 -14.399 9.637 1.00 89.31 240 LYS A O 1
ATOM 1996 N N . TYR A 1 241 ? -15.645 -12.287 9.801 1.00 86.25 241 TYR A N 1
ATOM 1997 C CA . TYR A 1 241 ? -16.689 -11.857 10.740 1.00 86.25 241 TYR A CA 1
ATOM 1998 C C . TYR A 1 241 ? -17.875 -11.169 10.061 1.00 86.25 241 TYR A C 1
ATOM 2000 O O . TYR A 1 241 ? -18.995 -11.239 10.581 1.00 86.25 241 TYR A O 1
ATOM 2008 N N . LEU A 1 242 ? -17.652 -10.506 8.922 1.00 74.38 242 LEU A N 1
ATOM 2009 C CA . LEU A 1 242 ? -18.696 -9.790 8.183 1.00 74.38 242 LEU A CA 1
ATOM 2010 C C . LEU A 1 242 ? -19.153 -10.530 6.922 1.00 74.38 242 LEU A C 1
ATOM 2012 O O . LEU A 1 242 ? -20.241 -10.229 6.438 1.00 74.38 242 LEU A O 1
ATOM 2016 N N . ASN A 1 243 ? -18.380 -11.508 6.431 1.00 81.00 243 ASN A N 1
ATOM 2017 C CA . ASN A 1 243 ? -18.637 -12.209 5.168 1.00 81.00 243 ASN A CA 1
ATOM 2018 C C . ASN A 1 243 ? -18.707 -11.244 3.966 1.00 81.00 243 ASN A C 1
ATOM 2020 O O . ASN A 1 243 ? -19.580 -11.366 3.108 1.00 81.00 243 ASN A O 1
ATOM 2024 N N . ILE A 1 244 ? -17.804 -10.258 3.949 1.00 67.81 244 ILE A N 1
ATOM 2025 C CA . ILE A 1 244 ? -17.626 -9.271 2.874 1.00 67.81 244 ILE A CA 1
ATOM 2026 C C . ILE A 1 244 ? -16.235 -9.496 2.268 1.00 67.81 244 ILE A C 1
ATOM 2028 O O . ILE A 1 244 ? -15.280 -9.689 3.021 1.00 67.81 244 ILE A O 1
ATOM 2032 N N . ASP A 1 245 ? -16.122 -9.485 0.938 1.00 74.31 245 ASP A N 1
ATOM 2033 C CA . ASP A 1 245 ? -14.832 -9.532 0.236 1.00 74.31 245 ASP A CA 1
ATOM 2034 C C . ASP A 1 245 ? -14.441 -8.112 -0.181 1.00 74.31 245 ASP A C 1
ATOM 2036 O O . ASP A 1 245 ? -15.209 -7.443 -0.871 1.00 74.31 245 ASP A O 1
ATOM 2040 N N . ILE A 1 246 ? -13.286 -7.649 0.300 1.00 58.41 246 ILE A N 1
ATOM 2041 C CA . ILE A 1 246 ? -12.736 -6.305 0.037 1.00 58.41 246 ILE A CA 1
ATOM 2042 C C . ILE A 1 246 ? -11.321 -6.361 -0.574 1.00 58.41 246 ILE A C 1
ATOM 2044 O O . ILE A 1 246 ? -10.612 -5.358 -0.560 1.00 58.41 246 ILE A O 1
ATOM 2048 N N . THR A 1 247 ? -10.911 -7.548 -1.042 1.00 57.94 247 THR A N 1
ATOM 2049 C CA . THR A 1 247 ? -9.676 -7.793 -1.811 1.00 57.94 247 THR A CA 1
ATOM 2050 C C . THR A 1 247 ? -9.791 -7.287 -3.236 1.00 57.94 247 THR A C 1
ATOM 2052 O O . THR A 1 247 ? -10.838 -7.595 -3.853 1.00 57.94 247 THR A O 1
#